Protein AF-A0A9D6KY86-F1 (afdb_monomer)

Sequence (228 aa):
MKKFVALAALTALCACGQQGAKPADSTTTATSSATTAATPAAFELSCAAFANATGASLEQRYGPANVAQQNIPGAEGEESLGTVLFPNDPARRVEIFWNDTPGRTSPSSITISGTQGQRSQWTGPHNLTLGESMADVEHANGGAFTLYGFEWDYGGTVTDWRGGALAPDDNCHVHVGFQPGGDSGRAAGDSAFRSDSPEMRAAHPYVAVIGVSFVGTPSGQSQETDGK

Nearest PDB structures (foldseek):
  8wg2-assembly1_A  TM=1.660E-01  e=7.523E+00  Flavobacterium johnsoniae UW101

Secondary structure (DSSP, 8-state):
------------------PPPP---------------PPPPTTB-SHHHHTT--HHHHHHHH-GGGEEEEEEE-GGG-EEEEEEESTT-TTT-EEEEETTTTS-SSEEEEEEE--TT---S-B-GGG--TT-BHHHHHHHHTS--EEE-BSSTTTTBEEE-TTSTTS-BTTBEEEEEEE-SS--GGGBSS-EEETTSHHHHHT--EEEEEEEE-PPP-----------

Foldseek 3Di:
DDDDDDDDDDDDDDDDDDDDDDDDDDDDPPPPPPPPLPQDPLQEFECSNPQFDFLVVCCVSQNVVQKDWDFDAAFPRDTDTWIWGNPPDLQATKTWDAPDPPRRGGTFKIKRFADAPHWHPHQYPLRDTWFAFLVVVCVSQVHKFKAFFDDHRRHQKTDGSPPTPQCDDPFKHKIWGKDFPADLVVSHDGDMDISPDPSNVVSRIITRMIMMGGDDDPPDPPPPPPDD

Mean predicted aligned error: 12.15 Å

Radius of gyration: 28.28 Å; Cα contacts (8 Å, |Δi|>4): 418; chains: 1; bounding box: 77×95×56 Å

pLDDT: mean 83.54, std 21.29, range [34.53, 98.69]

Solvent-accessible surface area (backbone atoms only — not comparable to full-atom values): 13568 Å² total; per-residue (Å²): 139,89,85,87,86,83,89,84,88,90,83,82,92,80,90,84,87,82,87,83,80,87,77,90,76,90,78,90,78,77,81,78,81,74,79,75,76,72,81,65,62,99,46,51,46,44,60,86,64,42,73,79,37,26,57,66,56,47,25,71,72,65,36,58,93,33,49,42,80,42,75,42,82,54,60,96,79,40,69,44,76,28,40,27,34,31,81,90,36,77,41,60,33,34,44,34,37,42,75,46,68,90,69,35,62,40,51,30,36,39,39,36,69,53,59,92,86,43,56,50,68,43,35,33,67,87,71,41,48,50,52,39,43,62,67,56,51,23,61,60,20,72,40,65,32,33,22,31,16,29,95,55,85,66,28,24,28,58,74,40,41,76,85,24,74,53,40,72,50,101,60,38,32,63,43,48,26,33,42,63,66,51,70,37,72,86,28,44,43,85,53,78,40,50,61,79,34,73,46,45,56,63,7,51,36,25,29,27,29,43,33,38,34,33,70,74,76,77,74,79,74,75,76,76,81,81,84,127

Structure (mmCIF, N/CA/C/O backbone):
data_AF-A0A9D6KY86-F1
#
_entry.id   AF-A0A9D6KY86-F1
#
loop_
_atom_site.group_PDB
_atom_site.id
_atom_site.type_symbol
_atom_site.label_atom_id
_atom_site.label_alt_id
_atom_site.label_comp_id
_atom_site.label_asym_id
_atom_site.label_entity_id
_atom_site.label_seq_id
_atom_site.pdbx_PDB_ins_code
_atom_site.Cartn_x
_atom_site.Cartn_y
_atom_site.Cartn_z
_atom_site.occupancy
_atom_site.B_iso_or_equiv
_atom_site.auth_seq_id
_atom_site.auth_comp_id
_atom_site.auth_asym_id
_atom_site.auth_atom_id
_atom_site.pdbx_PDB_model_num
ATOM 1 N N . MET A 1 1 ? -36.435 -63.471 36.879 1.00 38.22 1 MET A N 1
ATOM 2 C CA . MET A 1 1 ? -36.472 -64.463 35.774 1.00 38.22 1 MET A CA 1
ATOM 3 C C . MET A 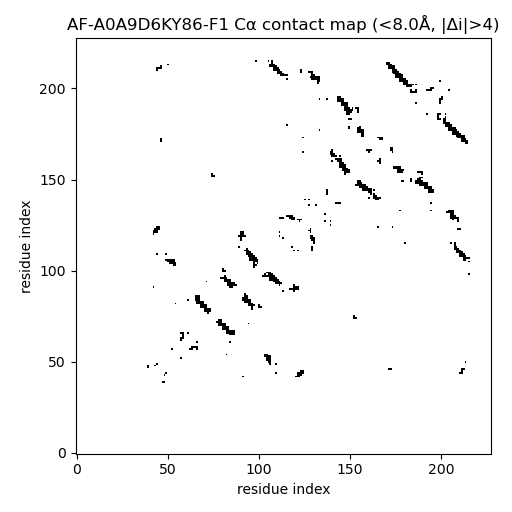1 1 ? -37.903 -64.550 35.242 1.00 38.22 1 MET A C 1
ATOM 5 O O . MET A 1 1 ? -38.795 -64.544 36.078 1.00 38.22 1 MET A O 1
ATOM 9 N N . LYS A 1 2 ? -38.074 -64.672 33.906 1.00 37.41 2 LYS A N 1
ATOM 10 C CA . LYS A 1 2 ? -39.316 -64.640 33.068 1.00 37.41 2 LYS A CA 1
ATOM 11 C C . LYS A 1 2 ? -39.738 -63.210 32.664 1.00 37.41 2 LYS A C 1
ATOM 13 O O . LYS A 1 2 ? -40.419 -62.552 33.430 1.00 37.41 2 LYS A O 1
ATOM 18 N N . LYS A 1 3 ? -39.095 -62.564 31.678 1.00 43.91 3 LYS A N 1
ATOM 19 C CA . LYS A 1 3 ? -39.008 -62.716 30.194 1.00 43.91 3 LYS A CA 1
ATOM 20 C C . LYS A 1 3 ? -40.129 -61.973 29.427 1.00 43.91 3 LYS A C 1
ATOM 22 O O . LYS A 1 3 ? -41.285 -62.372 29.469 1.00 43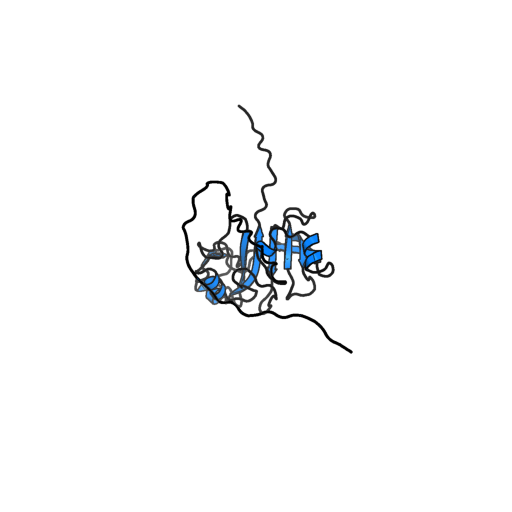.91 3 LYS A O 1
ATOM 27 N N . PHE A 1 4 ? -39.676 -60.912 28.747 1.00 44.03 4 PHE A N 1
ATOM 28 C CA . PHE A 1 4 ? -40.294 -59.988 27.778 1.00 44.03 4 PHE A CA 1
ATOM 29 C C . PHE A 1 4 ? -40.769 -60.717 26.495 1.00 44.03 4 PHE A C 1
ATOM 31 O O . PHE A 1 4 ? -40.133 -61.694 26.111 1.00 44.03 4 PHE A O 1
ATOM 38 N N . VAL A 1 5 ? -41.980 -60.476 25.964 1.00 44.19 5 VAL A N 1
ATOM 39 C CA . VAL A 1 5 ? -42.491 -59.406 25.054 1.00 44.19 5 VAL A CA 1
ATOM 40 C C . VAL A 1 5 ? -42.145 -59.576 23.552 1.00 44.19 5 VAL A C 1
ATOM 42 O O . VAL A 1 5 ? -40.985 -59.551 23.166 1.00 44.19 5 VAL A O 1
ATOM 45 N N . ALA A 1 6 ? -43.240 -59.671 22.774 1.00 45.44 6 ALA A N 1
ATOM 46 C CA . ALA A 1 6 ? -43.550 -59.214 21.400 1.00 45.44 6 ALA A CA 1
ATOM 47 C C . ALA A 1 6 ? -42.857 -59.786 20.139 1.00 45.44 6 ALA A C 1
ATOM 49 O O . ALA A 1 6 ? -41.806 -59.345 19.696 1.00 45.44 6 ALA A O 1
ATOM 50 N N . LEU A 1 7 ? -43.576 -60.742 19.540 1.00 44.25 7 LEU A N 1
ATOM 51 C CA . LEU A 1 7 ? -44.199 -60.794 18.199 1.00 44.25 7 LEU A CA 1
ATOM 52 C C . LEU A 1 7 ? -44.020 -59.645 17.164 1.00 44.25 7 LEU A C 1
ATOM 54 O O . LEU A 1 7 ? -44.121 -58.473 17.509 1.00 44.25 7 LEU A O 1
ATOM 58 N N . ALA A 1 8 ? -44.029 -60.086 15.888 1.00 45.12 8 ALA A N 1
ATOM 59 C CA . ALA A 1 8 ? -44.538 -59.471 14.635 1.00 45.12 8 ALA A CA 1
ATOM 60 C C . ALA A 1 8 ? -43.441 -59.103 13.608 1.00 45.12 8 ALA A C 1
ATOM 62 O O . ALA A 1 8 ? -42.658 -58.191 13.830 1.00 45.12 8 ALA A O 1
ATOM 63 N N . ALA A 1 9 ? -43.184 -59.904 12.566 1.00 48.19 9 ALA A N 1
ATOM 64 C CA . ALA A 1 9 ? -43.990 -60.282 11.386 1.00 48.19 9 ALA A CA 1
ATOM 65 C C . ALA A 1 9 ? -43.867 -59.275 10.222 1.00 48.19 9 ALA A C 1
ATOM 67 O O . ALA A 1 9 ? -44.310 -58.135 10.289 1.00 48.19 9 ALA A O 1
ATOM 68 N N . LEU A 1 10 ? -43.223 -59.776 9.165 1.00 50.78 10 LEU A N 1
ATOM 69 C CA . LEU A 1 10 ? -42.886 -59.168 7.883 1.00 50.78 10 LEU A CA 1
ATOM 70 C C . LEU A 1 10 ? -44.123 -59.139 6.968 1.00 50.78 10 LEU A C 1
ATOM 72 O O . LEU A 1 10 ? -44.734 -60.185 6.757 1.00 50.78 10 LEU A O 1
ATOM 76 N N . THR A 1 11 ? -44.450 -57.993 6.365 1.00 49.97 11 THR A N 1
ATOM 77 C CA . THR A 1 11 ? -45.438 -57.919 5.272 1.00 49.97 11 THR A CA 1
ATOM 78 C C . THR A 1 11 ? -44.988 -56.977 4.163 1.00 49.97 11 THR A C 1
ATOM 80 O O . THR A 1 11 ? -44.445 -55.904 4.409 1.00 49.97 11 THR A O 1
ATOM 83 N N . ALA A 1 12 ? -45.190 -57.470 2.944 1.00 50.88 12 ALA A N 1
ATOM 84 C CA . ALA A 1 12 ? -44.598 -57.059 1.685 1.00 50.88 12 ALA A CA 1
ATOM 85 C C . ALA A 1 12 ? -45.315 -55.890 0.988 1.00 50.88 12 ALA A C 1
ATOM 87 O O . ALA A 1 12 ? -46.490 -55.616 1.230 1.00 50.88 12 ALA A O 1
ATOM 88 N N . LEU A 1 13 ? -44.574 -55.255 0.073 1.00 51.56 13 LEU A N 1
ATOM 89 C CA . LEU A 1 13 ? -45.023 -54.220 -0.854 1.00 51.56 13 LEU A CA 1
ATOM 90 C C . LEU A 1 13 ? -46.108 -54.739 -1.811 1.00 51.56 13 LEU A C 1
ATOM 92 O O . LEU A 1 13 ? -45.938 -55.774 -2.454 1.00 51.56 13 LEU A O 1
ATOM 96 N N . CYS A 1 14 ? -47.159 -53.938 -1.993 1.00 50.81 14 CYS A N 1
ATOM 97 C CA . CYS A 1 14 ? -48.063 -54.019 -3.134 1.00 50.81 14 CYS A CA 1
ATOM 98 C C . CYS A 1 14 ? -48.322 -52.602 -3.662 1.00 50.81 14 CYS A C 1
ATOM 100 O O . CYS A 1 14 ? -48.613 -51.683 -2.897 1.00 50.81 14 CYS A O 1
ATOM 102 N N . ALA A 1 15 ? -48.148 -52.437 -4.969 1.00 49.59 15 ALA A N 1
ATOM 103 C CA . ALA A 1 15 ? -48.358 -51.210 -5.720 1.00 49.59 15 ALA A CA 1
ATOM 104 C C . ALA A 1 15 ? -49.794 -51.128 -6.252 1.00 49.59 15 ALA A C 1
ATOM 106 O O . ALA A 1 15 ? -50.356 -52.144 -6.644 1.00 49.59 15 ALA A O 1
ATOM 107 N N . CYS A 1 16 ? -50.341 -49.915 -6.330 1.00 49.28 16 CYS A N 1
ATOM 108 C CA . CYS A 1 16 ? -50.993 -49.325 -7.508 1.00 49.28 16 CYS A CA 1
ATOM 109 C C . CYS A 1 16 ? -51.502 -47.924 -7.134 1.00 49.28 16 CYS A C 1
ATOM 111 O O . CYS A 1 16 ? -51.816 -47.650 -5.979 1.00 49.28 16 CYS A O 1
ATOM 113 N N . GLY A 1 17 ? -51.488 -47.019 -8.112 1.00 42.59 17 GLY A N 1
ATOM 114 C CA . GLY A 1 17 ? -51.656 -45.583 -7.905 1.00 42.59 17 GLY A CA 1
ATOM 115 C C . GLY A 1 17 ? -53.096 -45.087 -7.984 1.00 42.59 17 GLY A C 1
ATOM 116 O O . GLY A 1 17 ? -54.011 -45.868 -8.207 1.00 42.59 17 GLY A O 1
ATOM 117 N N . GLN A 1 18 ? -53.259 -43.766 -7.874 1.00 43.22 18 GLN A N 1
ATOM 118 C CA . GLN A 1 18 ? -54.256 -42.984 -8.610 1.00 43.22 18 GLN A CA 1
ATOM 119 C C . GLN A 1 18 ? -54.024 -41.478 -8.428 1.00 43.22 18 GLN A C 1
ATOM 121 O O . GLN A 1 18 ? -53.495 -41.015 -7.420 1.00 43.22 18 GLN A O 1
ATOM 126 N N . GLN A 1 19 ? -54.370 -40.752 -9.488 1.00 42.66 19 GLN A N 1
ATOM 127 C CA . GLN A 1 19 ? -54.087 -39.349 -9.771 1.00 42.66 19 GLN A CA 1
ATOM 128 C C . GLN A 1 19 ? -54.728 -38.384 -8.764 1.00 42.66 19 GLN A C 1
ATOM 130 O O . GLN A 1 19 ? -55.917 -38.470 -8.466 1.00 42.66 19 GLN A O 1
ATOM 135 N N . GLY A 1 20 ? -53.924 -37.430 -8.291 1.00 38.19 20 GLY A N 1
ATOM 136 C CA . GLY A 1 20 ? -54.349 -36.331 -7.433 1.00 38.19 20 GLY A CA 1
ATOM 137 C C . GLY A 1 20 ? -55.091 -35.240 -8.205 1.00 38.19 20 GLY A C 1
ATOM 138 O O . GLY A 1 20 ? -54.632 -34.755 -9.240 1.00 38.19 20 GLY A O 1
ATOM 139 N N . ALA A 1 21 ? -56.237 -34.852 -7.654 1.00 42.75 21 ALA A N 1
ATOM 140 C CA . ALA A 1 21 ? -56.967 -33.641 -7.980 1.00 42.75 21 ALA A CA 1
ATOM 141 C C . ALA A 1 21 ? -56.161 -32.380 -7.609 1.00 42.75 21 ALA A C 1
ATOM 143 O O . ALA A 1 21 ? -55.422 -32.359 -6.626 1.00 42.75 21 ALA A O 1
ATOM 144 N N . LYS A 1 22 ? -56.354 -31.310 -8.386 1.00 41.72 22 LYS A N 1
ATOM 145 C CA . LYS A 1 22 ? -55.878 -29.950 -8.096 1.00 41.72 22 LYS A CA 1
ATOM 146 C C . LYS A 1 22 ? -56.635 -29.359 -6.898 1.00 41.72 22 LYS A C 1
ATOM 148 O O . LYS A 1 22 ? -57.865 -29.415 -6.883 1.00 41.72 22 LYS A O 1
ATOM 153 N N . PRO A 1 23 ? -55.924 -28.676 -5.991 1.00 44.59 23 PRO A N 1
ATOM 154 C CA . PRO A 1 23 ? -56.351 -27.336 -5.595 1.00 44.59 23 PRO A CA 1
ATOM 155 C C . PRO A 1 23 ? -55.202 -26.320 -5.658 1.00 44.59 23 PRO A C 1
ATOM 157 O O . PRO A 1 23 ? -54.033 -26.635 -5.455 1.00 44.59 23 PRO A O 1
ATOM 160 N N . ALA A 1 24 ? -55.576 -25.083 -5.975 1.00 49.03 24 ALA A N 1
ATOM 161 C CA . ALA A 1 24 ? -54.766 -23.897 -5.751 1.00 49.03 24 ALA A CA 1
ATOM 162 C C . ALA A 1 24 ? -54.620 -23.659 -4.240 1.00 49.03 24 ALA A C 1
ATOM 164 O O . ALA A 1 24 ? -55.595 -23.848 -3.521 1.00 49.03 24 ALA A O 1
ATOM 165 N N . ASP A 1 25 ? -53.443 -23.267 -3.759 1.00 40.28 25 ASP A N 1
ATOM 166 C CA . ASP A 1 25 ? -53.170 -21.877 -3.382 1.00 40.28 25 ASP A CA 1
ATOM 167 C C . ASP A 1 25 ? -51.737 -21.715 -2.850 1.00 40.28 25 ASP A C 1
ATOM 169 O O . ASP A 1 25 ? -51.197 -22.618 -2.222 1.00 40.28 25 ASP A O 1
ATOM 173 N N . SER A 1 26 ? -51.175 -20.533 -3.113 1.00 47.59 26 SER A N 1
ATOM 174 C CA . SER A 1 26 ? -50.161 -19.822 -2.325 1.00 47.59 26 SER A CA 1
ATOM 175 C C . SER A 1 26 ? -48.927 -20.585 -1.813 1.00 47.59 26 SER A C 1
ATOM 177 O O . SER A 1 26 ? -49.013 -21.373 -0.882 1.00 47.59 26 SER A O 1
ATOM 179 N N . THR A 1 27 ? -47.738 -20.217 -2.309 1.00 42.31 27 THR A N 1
ATOM 180 C CA . THR A 1 27 ? -46.610 -19.735 -1.475 1.00 42.31 27 THR A CA 1
ATOM 181 C C . THR A 1 27 ? -45.461 -19.284 -2.379 1.00 42.31 27 THR A C 1
ATOM 183 O O . THR A 1 27 ? -44.777 -20.081 -3.018 1.00 42.31 27 THR A O 1
ATOM 186 N N . THR A 1 28 ? -45.240 -17.971 -2.399 1.00 49.47 28 THR A N 1
ATOM 187 C CA . THR A 1 28 ? -43.993 -17.324 -2.809 1.00 49.47 28 THR A CA 1
ATOM 188 C C . THR A 1 28 ? -42.821 -17.989 -2.095 1.00 49.47 28 THR A C 1
ATOM 190 O O . THR A 1 28 ? -42.653 -17.815 -0.891 1.00 49.47 28 THR A O 1
ATOM 193 N N . THR A 1 29 ? -41.994 -18.738 -2.821 1.00 36.72 29 THR A N 1
ATOM 194 C CA . THR A 1 29 ? -40.678 -19.143 -2.313 1.00 36.72 29 THR A CA 1
ATOM 195 C C . THR A 1 29 ? -39.674 -18.135 -2.848 1.00 36.72 29 THR A C 1
ATOM 197 O O . THR A 1 29 ? -39.125 -18.288 -3.936 1.00 36.72 29 THR A O 1
ATOM 200 N N . ALA A 1 30 ? -39.508 -17.039 -2.111 1.00 52.53 30 ALA A N 1
ATOM 201 C CA . ALA A 1 30 ? -38.347 -16.185 -2.273 1.00 52.53 30 ALA A CA 1
ATOM 202 C C . ALA A 1 30 ? -37.140 -16.993 -1.785 1.00 52.53 30 ALA A C 1
ATOM 204 O O . ALA A 1 30 ? -36.987 -17.241 -0.590 1.00 52.53 30 ALA A O 1
ATOM 205 N N . THR A 1 31 ? -36.310 -17.453 -2.717 1.00 38.00 31 THR A N 1
ATOM 206 C CA . THR A 1 31 ? -34.988 -17.993 -2.404 1.00 38.00 31 THR A CA 1
ATOM 207 C C . THR A 1 31 ? -34.136 -16.841 -1.882 1.00 38.00 31 THR A C 1
ATOM 209 O O . THR A 1 31 ? -33.503 -16.121 -2.650 1.00 38.00 31 THR A O 1
ATOM 212 N N . SER A 1 32 ? -34.143 -16.629 -0.565 1.00 50.94 32 SER A N 1
ATOM 213 C CA . SER A 1 32 ? -33.106 -15.848 0.102 1.00 50.94 32 SER A CA 1
ATOM 214 C C . SER A 1 32 ? -31.810 -16.647 0.047 1.00 50.94 32 SER A C 1
ATOM 216 O O . SER A 1 32 ? -31.543 -17.488 0.904 1.00 50.94 32 SER A O 1
ATOM 218 N N . SER A 1 33 ? -30.989 -16.363 -0.961 1.00 48.44 33 SER A N 1
ATOM 219 C CA . SER A 1 33 ? -29.554 -16.616 -0.886 1.00 48.44 33 SER A CA 1
ATOM 220 C C . SER A 1 33 ? -28.978 -15.682 0.175 1.00 48.44 33 SER A C 1
ATOM 222 O O . SER A 1 33 ? -28.566 -14.562 -0.113 1.00 48.44 33 SER A O 1
ATOM 224 N N . ALA A 1 34 ? -29.014 -16.115 1.432 1.00 53.03 34 ALA A N 1
ATOM 225 C CA . ALA A 1 34 ? -28.204 -15.507 2.468 1.00 53.03 34 ALA A CA 1
ATOM 226 C C . ALA A 1 34 ? -26.749 -15.903 2.191 1.00 53.03 34 ALA A C 1
ATOM 228 O O . ALA A 1 34 ? -26.329 -17.019 2.493 1.00 53.03 34 ALA A O 1
ATOM 229 N N . THR A 1 35 ? -25.987 -14.997 1.582 1.00 42.12 35 THR A N 1
ATOM 230 C CA . THR A 1 35 ? -24.527 -15.084 1.557 1.00 42.12 35 THR A CA 1
ATOM 231 C C . THR A 1 35 ? -24.050 -15.014 3.003 1.00 42.12 35 THR A C 1
ATOM 233 O O . THR A 1 35 ? -24.020 -13.944 3.607 1.00 42.12 35 THR A O 1
ATOM 236 N N . THR A 1 36 ? -23.713 -16.158 3.599 1.00 44.59 36 THR A N 1
ATOM 237 C CA . THR A 1 36 ? -22.920 -16.175 4.828 1.00 44.59 36 THR A CA 1
ATOM 238 C C . THR A 1 36 ? -21.566 -15.577 4.473 1.00 44.59 36 THR A C 1
ATOM 240 O O . THR A 1 36 ? -20.758 -16.230 3.817 1.00 44.59 36 THR A O 1
ATOM 243 N N . ALA A 1 37 ? -21.338 -14.316 4.848 1.00 54.50 37 ALA A N 1
ATOM 244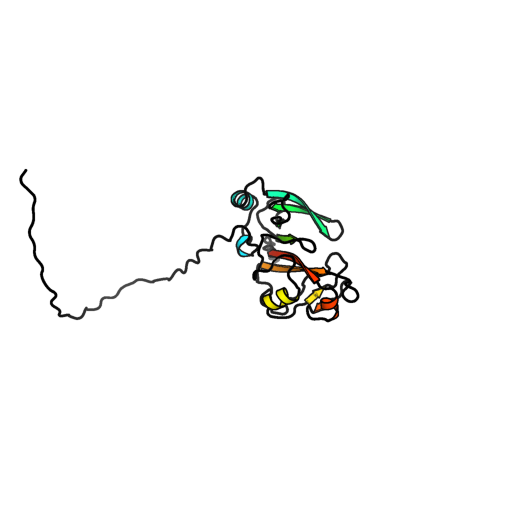 C CA . ALA A 1 37 ? -20.015 -13.716 4.784 1.00 54.50 37 ALA A CA 1
ATOM 245 C C . ALA A 1 37 ? -19.073 -14.607 5.606 1.00 54.50 37 ALA A C 1
ATOM 247 O O . ALA A 1 37 ? -19.233 -14.735 6.823 1.00 54.50 37 ALA A O 1
ATOM 248 N N . ALA A 1 38 ? -18.162 -15.303 4.925 1.00 53.81 38 ALA A N 1
ATOM 249 C CA . ALA A 1 38 ? -17.165 -16.130 5.580 1.00 53.81 38 ALA A CA 1
ATOM 250 C C . ALA A 1 38 ? -16.363 -15.251 6.546 1.00 53.81 38 ALA A C 1
ATOM 252 O O . ALA A 1 38 ? -16.010 -14.121 6.211 1.00 53.81 38 ALA A O 1
ATOM 253 N N . THR A 1 39 ? -16.090 -15.748 7.755 1.00 57.41 39 THR A N 1
ATOM 254 C CA . THR A 1 39 ? -15.151 -15.072 8.653 1.00 57.41 39 THR A CA 1
ATOM 255 C C . THR A 1 39 ? -13.788 -15.037 7.954 1.00 57.41 39 THR A C 1
ATOM 257 O O . THR A 1 39 ? -13.269 -16.113 7.652 1.00 57.41 39 THR A O 1
ATOM 260 N N . PRO A 1 40 ? -13.211 -13.850 7.684 1.00 62.41 40 PRO A N 1
ATOM 261 C CA . PRO A 1 40 ? -11.924 -13.750 7.003 1.00 62.41 40 PRO A CA 1
ATOM 262 C C . PRO A 1 40 ? -10.851 -14.492 7.793 1.00 62.41 40 PRO A C 1
ATOM 264 O O . PRO A 1 40 ? -10.913 -14.509 9.031 1.00 62.41 40 PRO A O 1
ATOM 267 N N . ALA A 1 41 ? -9.851 -15.053 7.117 1.00 76.06 41 ALA A N 1
ATOM 268 C CA . ALA A 1 41 ? -8.737 -15.703 7.804 1.00 76.06 41 ALA A CA 1
ATOM 269 C C . ALA A 1 41 ? -8.009 -14.714 8.740 1.00 76.06 41 ALA A C 1
ATOM 271 O O . ALA A 1 41 ? -8.079 -13.495 8.574 1.00 76.06 41 ALA A O 1
ATOM 272 N N . ALA A 1 42 ? -7.319 -15.226 9.766 1.00 78.44 42 ALA A N 1
ATOM 273 C CA . ALA A 1 42 ? -6.699 -14.387 10.799 1.00 78.44 42 ALA A CA 1
ATOM 274 C C . ALA A 1 42 ? -5.703 -13.350 10.239 1.00 78.44 42 ALA A C 1
ATOM 276 O O . ALA A 1 42 ? -5.548 -12.298 10.843 1.00 78.44 42 ALA A O 1
ATOM 277 N N . PHE A 1 43 ? -5.087 -13.622 9.085 1.00 93.06 43 PHE A N 1
ATOM 278 C CA . PHE A 1 43 ? -4.117 -12.745 8.424 1.00 93.06 43 PHE A CA 1
ATOM 279 C C . PHE A 1 43 ? -4.491 -12.493 6.956 1.00 93.06 43 PHE A C 1
ATOM 281 O O . PHE A 1 43 ? -3.685 -12.645 6.042 1.00 93.06 43 PHE A O 1
ATOM 288 N N . GLU A 1 44 ? -5.750 -12.142 6.719 1.00 94.56 44 GLU A N 1
ATOM 289 C CA . GLU A 1 44 ? -6.241 -11.734 5.403 1.00 94.56 44 GLU A CA 1
ATOM 290 C C . GLU A 1 44 ? -6.367 -10.208 5.330 1.00 94.56 44 GLU A C 1
ATOM 292 O O . GLU A 1 44 ? -7.046 -9.596 6.158 1.00 94.56 44 GLU A O 1
ATOM 297 N N . LEU A 1 45 ? -5.726 -9.597 4.334 1.00 95.12 45 LEU A N 1
ATOM 298 C CA . LEU A 1 45 ? -5.864 -8.187 3.988 1.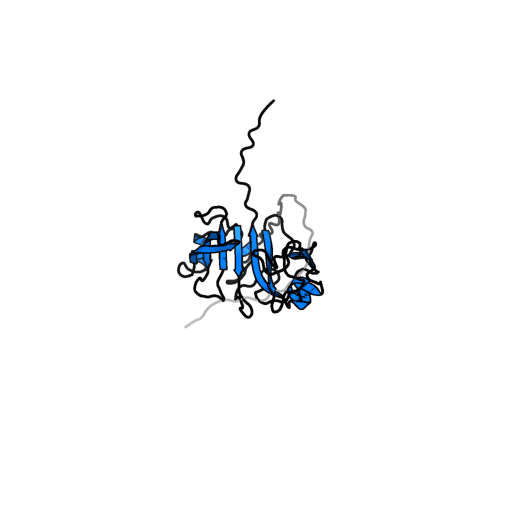00 95.12 45 LEU A CA 1
ATOM 299 C C . LEU A 1 45 ? -6.801 -8.076 2.780 1.00 95.12 45 LEU A C 1
ATOM 301 O O . LEU A 1 45 ? -6.391 -8.259 1.638 1.00 95.12 45 LEU A O 1
ATOM 305 N N . SER A 1 46 ? -8.076 -7.792 3.033 1.00 93.06 46 SER A N 1
ATOM 306 C CA . SER A 1 46 ? -9.085 -7.651 1.982 1.00 93.06 46 SER A CA 1
ATOM 307 C C . SER A 1 46 ? -10.115 -6.581 2.327 1.00 93.06 46 SER A C 1
ATOM 309 O O . SER A 1 46 ? -10.317 -6.234 3.494 1.00 93.06 46 SER A O 1
ATOM 311 N N . CYS A 1 47 ? -10.813 -6.084 1.304 1.00 92.19 47 CYS A N 1
ATOM 312 C CA . CYS A 1 47 ? -11.924 -5.152 1.475 1.00 92.19 47 CYS A CA 1
ATOM 313 C C . CYS A 1 47 ? -12.972 -5.710 2.447 1.00 92.19 47 CYS A C 1
ATOM 315 O O . CYS A 1 47 ? -13.378 -5.032 3.385 1.00 92.19 47 CYS A O 1
ATOM 317 N N . ALA A 1 48 ? -13.361 -6.978 2.283 1.00 91.44 48 ALA A N 1
ATOM 318 C CA . ALA A 1 48 ? -14.351 -7.623 3.143 1.00 91.44 48 ALA A CA 1
ATOM 319 C C . ALA A 1 48 ? -13.888 -7.726 4.605 1.00 91.44 48 ALA A C 1
ATOM 321 O O . ALA A 1 48 ? -14.696 -7.556 5.518 1.00 91.44 48 ALA A O 1
ATOM 322 N N . ALA A 1 49 ? -12.594 -7.972 4.834 1.00 92.56 49 ALA A N 1
ATOM 323 C CA . ALA A 1 49 ? -12.048 -8.089 6.180 1.00 92.56 49 ALA A CA 1
ATOM 324 C C . ALA A 1 49 ? -12.062 -6.766 6.959 1.00 92.56 49 ALA A C 1
ATOM 326 O O . ALA A 1 49 ? -12.188 -6.795 8.186 1.00 92.56 49 ALA A O 1
ATOM 327 N N . PHE A 1 50 ? -11.961 -5.628 6.263 1.00 94.31 50 PHE A N 1
ATOM 328 C CA . PHE A 1 50 ? -11.779 -4.322 6.896 1.00 94.31 50 PHE A CA 1
ATOM 329 C C . PHE A 1 50 ? -12.892 -3.299 6.644 1.00 94.31 50 PHE A C 1
ATOM 331 O O . PHE A 1 50 ? -12.932 -2.320 7.377 1.00 94.31 50 PHE A O 1
ATOM 338 N N . ALA A 1 51 ? -13.835 -3.519 5.722 1.00 92.50 51 ALA A N 1
ATOM 339 C CA . ALA A 1 51 ? -14.858 -2.523 5.352 1.00 92.50 51 ALA A CA 1
ATOM 340 C C . ALA A 1 51 ? -15.666 -1.965 6.534 1.00 92.50 51 ALA A C 1
ATOM 342 O O . ALA A 1 51 ? -16.042 -0.800 6.531 1.00 92.50 51 ALA A O 1
ATOM 343 N N . ASN A 1 52 ? -15.918 -2.792 7.552 1.00 92.88 52 ASN A N 1
ATOM 344 C CA . ASN A 1 52 ? -16.654 -2.408 8.761 1.00 92.88 52 ASN A CA 1
ATOM 345 C C . ASN A 1 52 ? -15.801 -2.563 10.028 1.00 92.88 52 ASN A C 1
ATOM 347 O O . ASN A 1 52 ? -16.337 -2.746 11.124 1.00 92.88 52 ASN A O 1
ATOM 351 N N . ALA A 1 53 ? -14.472 -2.587 9.888 1.00 95.50 53 ALA A N 1
ATOM 352 C CA . ALA A 1 53 ? -13.597 -2.665 11.045 1.00 95.50 53 ALA A CA 1
ATOM 353 C C . ALA A 1 53 ? -13.757 -1.400 11.892 1.00 95.50 53 ALA A C 1
ATOM 355 O O . ALA A 1 53 ? -13.830 -0.293 11.376 1.00 95.50 53 ALA A O 1
ATOM 356 N N . THR A 1 54 ? -13.775 -1.576 13.205 1.00 97.88 54 THR A N 1
ATOM 357 C CA . THR A 1 54 ? -13.701 -0.502 14.193 1.00 97.88 54 THR A CA 1
ATOM 358 C C . THR A 1 54 ? -12.538 -0.774 15.128 1.00 97.88 54 THR A C 1
ATOM 360 O O . THR A 1 54 ? -12.070 -1.911 15.239 1.00 97.88 54 THR A O 1
ATOM 363 N N . GLY A 1 55 ? -12.094 0.240 15.863 1.00 97.75 55 GLY A N 1
ATOM 364 C CA . GLY A 1 55 ? -11.086 0.051 16.901 1.00 97.75 55 GLY A CA 1
ATOM 365 C C . GLY A 1 55 ? -11.428 -1.096 17.862 1.00 97.75 55 GLY A C 1
ATOM 366 O O . GLY A 1 55 ? -10.606 -1.983 18.085 1.00 97.75 55 GLY A O 1
ATOM 367 N N . ALA A 1 56 ? -12.677 -1.134 18.331 1.00 98.06 56 ALA A N 1
ATOM 368 C CA . ALA A 1 56 ? -13.171 -2.168 19.236 1.00 98.06 56 ALA A CA 1
ATOM 369 C C . ALA A 1 56 ? -13.212 -3.563 18.589 1.00 98.06 56 ALA A C 1
ATOM 371 O O . ALA A 1 56 ? -12.808 -4.544 19.213 1.00 98.06 56 ALA A O 1
ATOM 372 N N . SER A 1 57 ? -13.659 -3.682 17.332 1.00 97.81 57 SER A N 1
ATOM 373 C CA . SER A 1 57 ? -13.693 -4.988 16.658 1.00 97.81 57 SER A CA 1
ATOM 374 C C . SER A 1 57 ? -12.288 -5.522 16.371 1.00 97.81 57 SER A C 1
ATOM 376 O O . SER A 1 57 ? -12.074 -6.733 16.407 1.00 97.81 57 SER A O 1
ATOM 378 N N . LEU A 1 58 ? -11.320 -4.639 16.102 1.00 97.81 58 LEU A N 1
ATOM 379 C CA . LEU A 1 58 ? -9.915 -5.015 15.940 1.00 97.81 58 LEU A CA 1
ATOM 380 C C . LEU A 1 58 ? -9.329 -5.531 17.259 1.00 97.81 58 LEU A C 1
ATOM 382 O O . LEU A 1 58 ? -8.686 -6.577 17.268 1.00 97.81 58 LEU A O 1
ATOM 386 N N . GLU A 1 59 ? -9.597 -4.853 18.377 1.00 98.00 59 GLU A N 1
ATOM 387 C CA . GLU A 1 59 ? -9.176 -5.292 19.716 1.00 98.00 59 GLU A CA 1
ATOM 388 C C . GLU A 1 59 ? -9.818 -6.628 20.106 1.00 98.00 59 GLU A C 1
ATOM 390 O O . GLU A 1 59 ? -9.144 -7.504 20.647 1.00 98.00 59 GLU A O 1
ATOM 395 N N . GLN A 1 60 ? -11.095 -6.832 19.775 1.00 97.06 60 GLN A N 1
ATOM 396 C CA . GLN A 1 60 ? -11.781 -8.106 19.983 1.00 97.06 60 GLN A CA 1
ATOM 397 C C . GLN A 1 60 ? -11.164 -9.237 19.148 1.00 97.06 60 GLN A C 1
ATOM 399 O O . GLN A 1 60 ? -11.019 -10.356 19.637 1.00 97.06 60 GLN A O 1
ATOM 404 N N . ARG A 1 61 ? -10.817 -8.959 17.886 1.00 95.44 61 ARG A N 1
ATOM 405 C CA . ARG A 1 61 ? -10.314 -9.962 16.937 1.00 95.44 61 ARG A CA 1
ATOM 406 C C . ARG A 1 61 ? -8.856 -10.337 17.184 1.00 95.44 61 ARG A C 1
ATOM 408 O O . ARG A 1 61 ? -8.517 -11.515 17.131 1.00 95.44 61 ARG A O 1
ATOM 415 N N . TYR A 1 62 ? -8.000 -9.350 17.431 1.00 96.19 62 TYR A N 1
ATOM 416 C CA . TYR A 1 62 ? -6.548 -9.533 17.525 1.00 96.19 62 TYR A CA 1
ATOM 417 C C . TYR A 1 62 ? -6.024 -9.489 18.963 1.00 96.19 62 TYR A C 1
ATOM 419 O O . TYR A 1 62 ? -4.865 -9.825 19.207 1.00 96.19 62 TYR A O 1
ATOM 427 N N . GLY A 1 63 ? -6.877 -9.135 19.923 1.00 97.06 63 GLY A N 1
ATOM 428 C CA . GLY A 1 63 ? -6.522 -8.927 21.319 1.00 97.06 63 GLY A CA 1
ATOM 429 C C . GLY A 1 63 ? -6.012 -7.501 21.558 1.00 97.06 63 GLY A C 1
ATOM 430 O O . GLY A 1 63 ? -5.195 -7.005 20.781 1.00 97.06 63 GLY A O 1
ATOM 431 N N . PRO A 1 64 ? -6.417 -6.841 22.657 1.00 97.44 64 PRO A N 1
ATOM 432 C CA . PRO A 1 64 ? -6.084 -5.436 22.906 1.00 97.44 64 PRO A CA 1
ATOM 433 C C . PRO A 1 64 ? -4.574 -5.182 23.032 1.00 97.44 64 PRO A C 1
ATOM 435 O O . PRO A 1 64 ? -4.098 -4.118 22.663 1.00 97.44 64 PRO A O 1
ATOM 438 N N . ALA A 1 65 ? -3.790 -6.170 23.475 1.00 97.31 65 ALA A N 1
ATOM 439 C CA . ALA A 1 65 ? -2.329 -6.057 23.543 1.00 97.31 65 ALA A CA 1
ATOM 440 C C . ALA A 1 65 ? -1.645 -5.975 22.162 1.00 97.31 65 ALA A C 1
ATOM 442 O O . ALA A 1 65 ? -0.487 -5.572 22.075 1.00 97.31 65 ALA A O 1
ATOM 443 N N . ASN A 1 66 ? -2.345 -6.363 21.092 1.00 98.12 66 ASN A N 1
ATOM 444 C CA . ASN A 1 66 ? -1.842 -6.344 19.720 1.00 98.12 66 ASN A CA 1
ATOM 445 C C . ASN A 1 66 ? -2.409 -5.176 18.903 1.00 98.12 66 ASN A C 1
ATOM 447 O O . ASN A 1 66 ? -2.203 -5.147 17.694 1.00 98.12 66 ASN A O 1
ATOM 451 N N . VAL A 1 67 ? -3.125 -4.234 19.521 1.00 98.31 67 VAL A N 1
ATOM 452 C CA . VAL A 1 67 ? -3.720 -3.078 18.840 1.00 98.31 67 VAL A CA 1
ATOM 453 C C . VAL A 1 67 ? -3.289 -1.814 19.569 1.00 98.31 67 VAL A C 1
ATOM 455 O O . VAL A 1 67 ? -3.576 -1.646 20.749 1.00 98.31 67 VAL A O 1
ATOM 458 N N . ALA A 1 68 ? -2.591 -0.919 18.876 1.00 98.19 68 ALA A N 1
ATOM 459 C CA .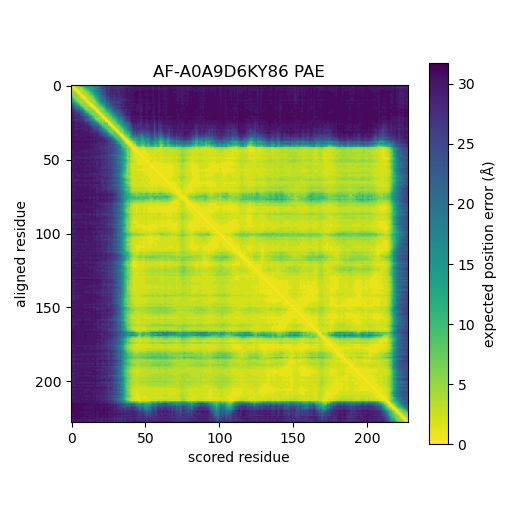 ALA A 1 68 ? -2.109 0.332 19.452 1.00 98.19 68 ALA A CA 1
ATOM 460 C C . ALA A 1 68 ? -2.492 1.519 18.573 1.00 98.19 68 ALA A C 1
ATOM 462 O O . ALA A 1 68 ? -2.521 1.397 17.353 1.00 98.19 68 ALA A O 1
ATOM 463 N N . GLN A 1 69 ? -2.737 2.681 19.177 1.00 97.81 69 GLN A N 1
ATOM 464 C CA . GLN A 1 69 ? -2.752 3.939 18.434 1.00 97.81 69 GLN A CA 1
ATOM 465 C C . GLN A 1 69 ? -1.346 4.533 18.417 1.00 97.81 69 GLN A C 1
ATOM 467 O O . GLN A 1 69 ? -0.691 4.584 19.459 1.00 97.81 69 GLN A O 1
ATOM 472 N N . GLN A 1 70 ? -0.874 4.940 17.243 1.00 96.69 70 GLN A N 1
ATOM 473 C CA . GLN A 1 70 ? 0.468 5.489 17.044 1.00 96.69 70 GLN A CA 1
ATOM 474 C C . GLN A 1 70 ? 0.421 6.598 15.998 1.00 96.69 70 GLN A C 1
ATOM 476 O O . GLN A 1 70 ? -0.412 6.552 15.091 1.00 96.69 70 GLN A O 1
ATOM 481 N N . ASN A 1 71 ? 1.330 7.563 16.112 1.00 96.12 71 ASN A N 1
ATOM 482 C CA . ASN A 1 71 ? 1.677 8.411 14.981 1.00 96.12 71 ASN A CA 1
ATOM 483 C C . ASN A 1 71 ? 2.444 7.551 13.977 1.00 96.12 71 ASN A C 1
ATOM 485 O O . ASN A 1 71 ? 3.469 6.959 14.316 1.00 96.12 71 ASN A O 1
ATOM 489 N N . ILE A 1 72 ? 1.897 7.432 12.776 1.00 94.44 72 ILE A N 1
ATOM 490 C CA . ILE A 1 72 ? 2.478 6.673 11.677 1.00 94.44 72 ILE A CA 1
ATOM 491 C C . ILE A 1 72 ? 3.128 7.684 10.723 1.00 94.44 72 ILE A C 1
ATOM 493 O O . ILE A 1 72 ? 2.442 8.633 10.325 1.00 94.44 72 ILE A O 1
ATOM 497 N N . PRO A 1 73 ? 4.413 7.508 10.365 1.00 89.31 73 PRO A N 1
ATOM 498 C CA . PRO A 1 73 ? 5.083 8.358 9.385 1.00 89.31 73 PRO A CA 1
ATOM 499 C C . PRO A 1 73 ? 4.415 8.291 8.007 1.00 89.31 73 PRO A C 1
ATOM 501 O O . PRO A 1 73 ? 4.042 7.212 7.547 1.00 89.31 73 PRO A O 1
ATOM 504 N N . GLY A 1 74 ? 4.295 9.440 7.351 1.00 83.75 74 GLY A N 1
ATOM 505 C CA . GLY A 1 74 ? 3.797 9.602 5.988 1.00 83.75 74 GLY A CA 1
ATOM 506 C C . GLY A 1 74 ? 4.823 10.258 5.060 1.00 83.75 74 GLY A C 1
ATOM 507 O O . GLY A 1 74 ? 6.016 10.325 5.366 1.00 83.75 74 GLY A O 1
ATOM 508 N N . ALA A 1 75 ? 4.344 10.730 3.908 1.00 78.00 75 ALA A N 1
ATOM 509 C CA . ALA A 1 75 ? 5.141 11.495 2.950 1.00 78.00 75 ALA A CA 1
ATOM 510 C C . ALA A 1 75 ? 5.568 12.854 3.530 1.00 78.00 75 ALA A C 1
ATOM 512 O O . ALA A 1 75 ? 4.951 13.353 4.469 1.00 78.00 75 ALA A O 1
ATOM 513 N N . GLU A 1 76 ? 6.633 13.446 2.984 1.00 81.88 76 GLU A N 1
ATOM 514 C CA . GLU A 1 76 ? 7.103 14.800 3.314 1.00 81.88 76 GLU A CA 1
ATOM 515 C C . GLU A 1 76 ? 7.393 15.049 4.813 1.00 81.88 76 GLU A C 1
ATOM 517 O O . GLU A 1 76 ? 7.453 16.188 5.278 1.00 81.88 76 GLU A O 1
ATOM 522 N N . GLY A 1 77 ? 7.616 13.982 5.588 1.00 83.50 77 GLY A N 1
ATOM 523 C CA . GLY A 1 77 ? 7.844 14.059 7.033 1.00 83.50 77 GLY A CA 1
ATOM 524 C C . GLY A 1 77 ? 6.578 14.300 7.858 1.00 83.50 77 GLY A C 1
ATOM 525 O O . GLY A 1 77 ? 6.682 14.596 9.050 1.00 83.50 77 GLY A O 1
ATOM 526 N N . GLU A 1 78 ? 5.396 14.176 7.254 1.00 88.31 78 GLU A N 1
ATOM 527 C CA . GLU A 1 78 ? 4.134 14.204 7.981 1.00 88.31 78 GLU A CA 1
ATOM 528 C C . GLU A 1 78 ? 3.986 12.975 8.887 1.00 88.31 78 GLU A C 1
ATOM 530 O O . GLU A 1 78 ? 4.530 11.899 8.635 1.00 88.31 78 GLU A O 1
ATOM 535 N N . GLU A 1 79 ? 3.198 13.124 9.948 1.00 92.50 79 GLU A N 1
ATOM 536 C CA . GLU A 1 79 ? 2.755 12.013 10.781 1.00 92.50 79 GLU A CA 1
ATOM 537 C C . GLU A 1 79 ? 1.243 12.083 10.946 1.00 92.50 79 GLU A C 1
ATOM 539 O O . GLU A 1 79 ? 0.672 13.153 11.164 1.00 92.50 79 GLU A O 1
ATOM 544 N N . SER A 1 80 ? 0.589 10.928 10.895 1.00 92.88 80 SER A N 1
ATOM 545 C CA . SER A 1 80 ? -0.851 10.822 11.111 1.00 92.88 80 SER A CA 1
ATOM 546 C C . SER A 1 80 ? -1.159 9.811 12.204 1.00 92.88 80 SER A C 1
ATOM 548 O O . SER A 1 80 ? -0.574 8.729 12.261 1.00 92.88 80 SER A O 1
ATOM 550 N N . LEU A 1 81 ? -2.101 10.147 13.086 1.00 96.38 81 LEU A N 1
ATOM 551 C CA . LEU A 1 81 ? -2.573 9.212 14.101 1.00 96.38 81 LEU A CA 1
ATOM 552 C C . LEU A 1 81 ? -3.355 8.080 13.426 1.00 96.38 81 LEU A C 1
ATOM 554 O O . LEU A 1 81 ? -4.383 8.313 12.792 1.00 96.38 81 LEU A O 1
ATOM 558 N N . GLY A 1 82 ? -2.899 6.848 13.618 1.00 97.19 82 GLY A N 1
ATOM 559 C CA . GLY A 1 82 ? -3.560 5.649 13.118 1.00 97.19 82 GLY A CA 1
ATOM 560 C C . GLY A 1 82 ? -3.640 4.548 14.165 1.00 97.19 82 GLY A C 1
ATOM 561 O O . GLY A 1 82 ? -3.274 4.718 15.329 1.00 97.19 82 GLY A O 1
ATOM 562 N N . THR A 1 83 ? -4.160 3.397 13.752 1.00 98.50 83 THR A N 1
ATOM 563 C CA . THR A 1 83 ? -4.109 2.144 14.508 1.00 98.50 83 THR A CA 1
ATOM 564 C C . THR A 1 83 ? -3.060 1.230 13.890 1.00 98.50 83 THR A C 1
ATOM 566 O O . THR A 1 83 ? -3.056 1.022 12.684 1.00 98.50 83 THR A O 1
ATOM 569 N N . VAL A 1 84 ? -2.198 0.650 14.718 1.00 98.44 84 VAL A N 1
ATOM 570 C CA . VAL A 1 84 ? -1.204 -0.344 14.318 1.00 98.44 84 VAL A CA 1
ATOM 571 C C . VAL A 1 84 ? -1.573 -1.683 14.945 1.00 98.44 84 VAL A C 1
ATOM 573 O O . VAL A 1 84 ? -1.658 -1.801 16.172 1.00 98.44 84 VAL A O 1
ATOM 576 N N . LEU A 1 85 ? -1.788 -2.694 14.104 1.00 98.44 85 LEU A N 1
ATOM 577 C CA . LEU A 1 85 ? -1.888 -4.084 14.542 1.00 98.44 85 LEU A CA 1
ATOM 578 C C . LEU A 1 85 ? -0.483 -4.663 14.688 1.00 98.44 85 LEU A C 1
ATOM 580 O O . LEU A 1 85 ? 0.370 -4.420 13.841 1.00 98.44 85 LEU A O 1
ATOM 584 N N . PHE A 1 86 ? -0.257 -5.442 15.744 1.00 98.06 86 PHE A N 1
ATOM 585 C CA . PHE A 1 86 ? 1.011 -6.105 16.061 1.00 98.06 86 PHE A CA 1
ATOM 586 C C . PHE A 1 86 ? 2.238 -5.173 15.930 1.00 98.06 86 PHE A C 1
ATOM 588 O O . PHE A 1 86 ? 3.177 -5.486 15.199 1.00 98.06 86 PHE A O 1
ATOM 595 N N . PRO A 1 87 ? 2.281 -4.034 16.650 1.00 97.00 87 PRO A N 1
ATOM 596 C CA . PRO A 1 87 ? 3.301 -2.997 16.447 1.00 97.00 87 PRO A CA 1
ATOM 597 C C . PRO A 1 87 ? 4.747 -3.467 16.667 1.00 97.00 87 PRO A C 1
ATOM 599 O O . PRO A 1 87 ? 5.670 -2.871 16.122 1.00 97.00 87 PRO A O 1
ATOM 602 N N . ASN A 1 88 ? 4.940 -4.541 17.438 1.00 95.56 88 ASN A N 1
ATOM 603 C CA . ASN A 1 88 ? 6.252 -5.098 17.772 1.00 95.56 88 ASN A CA 1
ATOM 604 C C . ASN A 1 88 ? 6.618 -6.343 16.943 1.00 95.56 88 ASN A C 1
ATOM 606 O O . ASN A 1 88 ? 7.627 -6.984 17.230 1.00 95.56 88 ASN A O 1
ATOM 610 N N . ASP A 1 89 ? 5.801 -6.723 15.956 1.00 96.38 89 ASP A N 1
ATOM 611 C CA . ASP A 1 89 ? 6.060 -7.869 15.082 1.00 96.38 89 ASP A CA 1
ATOM 612 C C . ASP A 1 89 ? 5.970 -7.446 13.608 1.00 96.38 89 ASP A C 1
ATOM 614 O O . ASP A 1 89 ? 4.872 -7.405 13.048 1.00 96.38 89 ASP A O 1
ATOM 618 N N . PRO A 1 90 ? 7.110 -7.164 12.953 1.00 93.94 90 PRO A N 1
ATOM 619 C CA . PRO A 1 90 ? 7.135 -6.726 11.560 1.00 93.94 90 PRO A CA 1
ATOM 620 C C . PRO A 1 90 ? 6.441 -7.682 10.583 1.00 93.94 90 PRO A C 1
ATOM 622 O O . PRO A 1 90 ? 5.865 -7.224 9.604 1.00 93.94 90 PRO A O 1
ATOM 625 N N . ALA A 1 91 ? 6.438 -8.993 10.848 1.00 95.44 91 ALA A N 1
ATOM 626 C CA . ALA A 1 91 ? 5.794 -9.966 9.966 1.00 95.44 91 ALA A CA 1
ATOM 627 C C . ALA A 1 91 ? 4.262 -9.948 10.089 1.00 95.44 91 ALA A C 1
ATOM 629 O O . ALA A 1 91 ? 3.571 -10.497 9.237 1.00 95.44 91 ALA A O 1
ATOM 630 N N . ARG A 1 92 ? 3.711 -9.346 11.147 1.00 96.88 92 ARG A N 1
ATOM 631 C CA . ARG A 1 92 ? 2.262 -9.223 11.372 1.00 96.88 92 ARG A CA 1
ATOM 632 C C . ARG A 1 92 ? 1.786 -7.773 11.419 1.00 96.88 92 ARG A C 1
ATOM 634 O O . ARG A 1 92 ? 0.598 -7.550 11.645 1.00 96.88 92 ARG A O 1
ATOM 641 N N . ARG A 1 93 ? 2.675 -6.802 11.219 1.00 97.50 93 ARG A N 1
ATOM 642 C CA . ARG A 1 93 ? 2.357 -5.386 11.381 1.00 97.50 93 ARG A CA 1
ATOM 643 C C . ARG A 1 93 ? 1.434 -4.893 10.266 1.00 97.50 93 ARG A C 1
ATOM 645 O O . ARG A 1 93 ? 1.722 -5.101 9.093 1.00 97.50 93 ARG A O 1
ATOM 652 N N . VAL A 1 94 ? 0.353 -4.217 10.648 1.00 97.75 94 VAL A N 1
ATOM 653 C CA . VAL A 1 94 ? -0.587 -3.543 9.732 1.00 97.75 94 VAL A CA 1
ATOM 654 C C . VAL A 1 94 ? -0.825 -2.135 10.241 1.00 97.75 94 VAL A C 1
ATOM 656 O O . VAL A 1 94 ? -1.041 -1.944 11.437 1.00 97.75 94 VAL A O 1
ATOM 659 N N . GLU A 1 95 ? -0.825 -1.171 9.337 1.00 97.94 95 GLU A N 1
ATOM 660 C CA . GLU A 1 95 ? -1.178 0.221 9.594 1.00 97.94 95 GLU A CA 1
ATOM 661 C C . GLU A 1 95 ? -2.596 0.490 9.106 1.00 97.94 95 GLU A C 1
ATOM 663 O O . GLU A 1 95 ? -2.971 0.065 8.017 1.00 97.94 95 GLU A O 1
ATOM 668 N N . ILE A 1 96 ? -3.392 1.169 9.927 1.00 97.88 96 ILE A N 1
ATOM 669 C CA . ILE A 1 96 ? -4.784 1.501 9.635 1.00 97.88 96 ILE A CA 1
ATOM 670 C C . ILE A 1 96 ? -4.993 2.986 9.899 1.00 97.88 96 ILE A C 1
ATOM 672 O O . ILE A 1 96 ? -4.878 3.441 11.043 1.00 97.88 96 ILE A O 1
ATOM 676 N N . PHE A 1 97 ? -5.367 3.717 8.859 1.00 96.62 97 PHE A N 1
ATOM 677 C CA . PHE A 1 97 ? -5.868 5.079 8.972 1.00 96.62 97 PHE A CA 1
ATOM 678 C C . PHE A 1 97 ? -7.396 5.097 8.951 1.00 96.62 97 PHE A C 1
ATOM 680 O O . PHE A 1 97 ? -8.051 4.157 8.494 1.00 96.62 97 PHE A O 1
ATOM 687 N N . TRP A 1 98 ? -7.964 6.170 9.495 1.00 96.25 98 TRP A N 1
ATOM 688 C CA . TRP A 1 98 ? -9.400 6.323 9.698 1.00 96.25 98 TRP A CA 1
ATOM 689 C C . TRP A 1 98 ? -9.874 7.656 9.128 1.00 96.25 98 TRP A C 1
ATOM 691 O O . TRP A 1 98 ? -9.211 8.678 9.304 1.00 96.25 98 TRP A O 1
ATOM 701 N N . ASN A 1 99 ? -11.049 7.656 8.503 1.00 94.56 99 ASN A N 1
ATOM 702 C CA . ASN A 1 99 ? -11.728 8.868 8.041 1.00 94.56 99 ASN A CA 1
ATOM 703 C C . ASN A 1 99 ? -12.213 9.736 9.214 1.00 94.56 99 ASN A C 1
ATOM 705 O O . ASN A 1 99 ? -12.394 10.940 9.064 1.00 94.56 99 ASN A O 1
ATOM 709 N N . ASP A 1 100 ? -12.450 9.125 10.376 1.00 94.25 100 ASP A N 1
ATOM 710 C CA . ASP A 1 100 ? -13.087 9.743 11.537 1.00 94.25 100 ASP A CA 1
ATOM 711 C C . ASP A 1 100 ? -12.156 9.850 12.753 1.00 94.25 100 ASP A C 1
ATOM 713 O O . ASP A 1 100 ? -12.629 9.840 13.885 1.00 94.25 100 ASP A O 1
ATOM 717 N N . THR A 1 101 ? -10.836 9.925 12.554 1.00 91.25 101 THR A N 1
ATOM 718 C CA . THR A 1 101 ? -9.846 10.017 13.645 1.00 91.25 101 THR A CA 1
ATOM 719 C C . THR A 1 101 ? -10.216 11.115 14.664 1.00 91.25 101 THR A C 1
ATOM 721 O O . THR A 1 101 ? -10.448 12.255 14.263 1.00 91.25 101 THR A O 1
ATOM 724 N N . PRO A 1 102 ? -10.251 10.824 15.985 1.00 92.88 102 PRO A N 1
ATOM 725 C CA . PRO A 1 102 ? -9.814 9.589 16.654 1.00 92.88 102 PRO A CA 1
ATOM 726 C C . PRO A 1 102 ? -10.909 8.519 16.855 1.00 92.88 102 PRO A C 1
ATOM 728 O O . PRO A 1 102 ? -10.676 7.558 17.585 1.00 92.88 102 PRO A O 1
ATOM 731 N N . GLY A 1 103 ? -12.087 8.668 16.247 1.00 95.12 103 GLY A N 1
ATOM 732 C CA . GLY A 1 103 ? -13.268 7.815 16.426 1.00 95.12 103 GLY A CA 1
ATOM 733 C C . GLY A 1 103 ? -13.063 6.335 16.092 1.00 95.12 103 GLY A C 1
ATOM 734 O O . GLY A 1 103 ? -13.615 5.482 16.785 1.00 95.12 103 GLY A O 1
ATOM 735 N N . ARG A 1 104 ? -12.204 6.013 15.114 1.00 96.88 104 ARG A N 1
ATOM 736 C CA . ARG A 1 104 ? -11.863 4.633 14.716 1.00 96.88 104 ARG A CA 1
ATOM 737 C C . ARG A 1 104 ? -13.097 3.802 14.336 1.00 96.88 104 ARG A C 1
ATOM 739 O O . ARG A 1 104 ? -13.205 2.637 14.735 1.00 96.88 104 ARG A O 1
ATOM 746 N N . THR A 1 105 ? -14.037 4.393 13.599 1.00 96.81 105 THR A N 1
ATOM 747 C CA . THR A 1 105 ? -15.261 3.706 13.148 1.00 96.81 105 THR A CA 1
ATOM 748 C C . THR A 1 105 ? -15.391 3.594 11.634 1.00 96.81 105 THR A C 1
ATOM 750 O O . THR A 1 105 ? -16.183 2.782 11.163 1.00 96.81 105 THR A O 1
ATOM 753 N N . SER A 1 106 ? -14.597 4.351 10.874 1.00 95.38 106 SER A N 1
ATOM 754 C CA . SER A 1 106 ? -14.600 4.333 9.410 1.00 95.38 106 SER A CA 1
ATOM 755 C C . SER A 1 106 ? -13.167 4.248 8.873 1.00 95.38 106 SER A C 1
ATOM 757 O O . SER A 1 106 ? -12.481 5.272 8.812 1.00 95.38 106 SER A O 1
ATOM 759 N N . PRO A 1 107 ? -12.659 3.048 8.534 1.00 95.81 107 PRO A N 1
ATOM 760 C CA . PRO A 1 107 ? -11.312 2.889 7.988 1.00 95.81 107 PRO A CA 1
ATOM 761 C C . PRO A 1 107 ? -11.159 3.633 6.657 1.00 95.81 107 PRO A C 1
ATOM 763 O O . PRO A 1 107 ? -12.036 3.550 5.800 1.00 95.81 107 PRO A O 1
ATOM 766 N N . SER A 1 108 ? -10.041 4.333 6.470 1.00 95.38 108 SER A N 1
ATOM 767 C CA . SER A 1 108 ? -9.699 4.990 5.202 1.00 95.38 108 SER A CA 1
ATOM 768 C C . SER A 1 108 ? -8.714 4.154 4.391 1.00 95.38 108 SER A C 1
ATOM 770 O O . SER A 1 108 ? -8.953 3.887 3.216 1.00 95.38 108 SER A O 1
ATOM 772 N N . SER A 1 109 ? -7.641 3.675 5.016 1.00 95.75 109 SER A N 1
ATOM 773 C CA . SER A 1 109 ? -6.658 2.796 4.387 1.00 95.75 109 SER A CA 1
ATOM 774 C C . SER A 1 109 ? -6.089 1.792 5.378 1.00 95.75 109 SER A C 1
ATOM 776 O O . SER A 1 109 ? -5.964 2.066 6.572 1.00 95.75 109 SER A O 1
ATOM 778 N N . ILE A 1 110 ? -5.796 0.600 4.868 1.00 97.38 110 ILE A N 1
ATOM 779 C CA . ILE A 1 110 ? -5.185 -0.502 5.598 1.00 97.38 110 ILE A CA 1
ATOM 780 C C . ILE A 1 110 ? -4.009 -0.985 4.770 1.00 97.38 110 ILE A C 1
ATOM 782 O O . ILE A 1 110 ? -4.197 -1.415 3.632 1.00 97.38 110 ILE A O 1
ATOM 786 N N . THR A 1 111 ? -2.819 -0.948 5.355 1.00 96.88 111 THR A N 1
ATOM 787 C CA . THR A 1 111 ? -1.574 -1.135 4.618 1.00 96.88 111 THR A CA 1
ATOM 788 C C . THR A 1 111 ? -0.633 -2.065 5.369 1.00 96.88 111 THR A C 1
ATOM 790 O O . THR A 1 111 ? -0.482 -1.981 6.590 1.00 96.88 111 THR A O 1
ATOM 793 N N . ILE A 1 112 ? 0.028 -2.948 4.626 1.00 97.06 112 ILE A N 1
ATOM 794 C CA . ILE A 1 112 ? 1.253 -3.610 5.066 1.00 97.06 112 ILE A CA 1
ATOM 795 C C . ILE A 1 112 ? 2.419 -3.055 4.257 1.00 97.06 112 ILE A C 1
ATOM 797 O O . ILE A 1 112 ? 2.328 -2.912 3.036 1.00 97.06 112 ILE A O 1
ATOM 801 N N . SER A 1 113 ? 3.513 -2.776 4.954 1.00 95.31 113 SER A N 1
ATOM 802 C CA . SER A 1 113 ? 4.717 -2.182 4.380 1.00 95.31 113 SER A CA 1
ATOM 803 C C . SER A 1 113 ? 5.942 -2.957 4.848 1.00 95.31 113 SER A C 1
ATOM 805 O O . SER A 1 113 ? 5.975 -3.457 5.975 1.00 95.31 113 SER A O 1
ATOM 807 N N . GLY A 1 114 ? 6.962 -3.045 4.004 1.00 93.88 114 GLY A N 1
ATOM 808 C CA . GLY A 1 114 ? 8.236 -3.650 4.362 1.00 93.88 114 GLY A CA 1
ATOM 809 C C . GLY A 1 114 ? 9.346 -3.327 3.375 1.00 93.88 114 GLY A C 1
ATOM 810 O O . GLY A 1 114 ? 9.137 -2.732 2.322 1.00 93.88 114 GLY A O 1
ATOM 811 N N . THR A 1 115 ? 10.551 -3.724 3.749 1.00 93.56 115 THR A N 1
ATOM 812 C CA . THR A 1 115 ? 11.777 -3.556 2.977 1.00 93.56 115 THR A CA 1
ATOM 813 C C . THR A 1 115 ? 12.171 -4.858 2.286 1.00 93.56 115 THR A C 1
ATOM 815 O O . THR A 1 115 ? 11.574 -5.919 2.501 1.00 93.56 115 THR A O 1
ATOM 818 N N . GLN A 1 116 ? 13.190 -4.786 1.431 1.00 91.88 116 GLN A N 1
ATOM 819 C CA . GLN A 1 116 ? 13.670 -5.928 0.663 1.00 91.88 116 GLN A CA 1
ATOM 820 C C . GLN A 1 116 ? 13.956 -7.145 1.557 1.00 91.88 116 GLN A C 1
ATOM 822 O O . GLN A 1 116 ? 14.668 -7.066 2.557 1.00 91.88 116 GLN A O 1
ATOM 827 N N . GLY A 1 117 ? 13.399 -8.294 1.176 1.00 89.62 117 GLY A N 1
ATOM 828 C CA . GLY A 1 117 ? 13.561 -9.555 1.902 1.00 89.62 117 GLY A CA 1
ATOM 829 C C . GLY A 1 117 ? 12.633 -9.730 3.108 1.00 89.62 117 GLY A C 1
ATOM 830 O O . GLY A 1 117 ? 12.552 -10.843 3.632 1.00 89.62 117 GLY A O 1
ATOM 831 N N . GLN A 1 118 ? 11.892 -8.699 3.529 1.00 92.44 118 GLN A N 1
ATOM 832 C CA . GLN A 1 118 ? 10.835 -8.867 4.524 1.00 92.44 118 GLN A CA 1
ATOM 833 C C . GLN A 1 118 ? 9.626 -9.581 3.913 1.00 92.44 118 GLN A C 1
ATOM 835 O O . GLN A 1 118 ? 9.289 -9.408 2.743 1.00 92.44 118 GLN A O 1
ATOM 840 N N . ARG A 1 119 ? 8.964 -10.400 4.732 1.00 91.69 119 ARG A N 1
ATOM 841 C CA . ARG A 1 119 ? 7.732 -11.109 4.384 1.00 91.69 119 ARG A CA 1
ATOM 842 C C . ARG A 1 119 ? 6.667 -10.800 5.423 1.00 91.69 119 ARG A C 1
ATOM 844 O O . ARG A 1 119 ? 6.982 -10.647 6.603 1.00 91.69 119 ARG A O 1
ATOM 851 N N . SER A 1 120 ? 5.419 -10.745 4.976 1.00 95.50 120 SER A N 1
ATOM 852 C CA . SER A 1 120 ? 4.258 -10.608 5.848 1.00 95.50 120 SER A CA 1
ATOM 853 C C . SER A 1 120 ? 3.548 -11.951 5.991 1.00 95.50 120 SER A C 1
ATOM 855 O O . SER A 1 120 ? 3.528 -12.757 5.064 1.00 95.50 120 SER A O 1
ATOM 857 N N . GLN A 1 121 ? 2.949 -12.192 7.153 1.00 96.38 121 GLN A N 1
ATOM 858 C CA . GLN A 1 121 ? 1.963 -13.256 7.345 1.00 96.38 121 GLN A CA 1
ATOM 859 C C . GLN A 1 121 ? 0.612 -12.869 6.738 1.00 96.38 121 GLN A C 1
ATOM 861 O O . GLN A 1 121 ? -0.230 -13.738 6.518 1.00 96.38 121 GLN A O 1
ATOM 866 N N . TRP A 1 122 ? 0.407 -11.577 6.465 1.00 97.12 122 TRP A N 1
ATOM 867 C CA . TRP A 1 122 ? -0.782 -11.091 5.790 1.00 97.12 122 TRP A CA 1
ATOM 868 C C . TRP A 1 122 ? -0.729 -11.409 4.305 1.00 97.12 122 TRP A C 1
ATOM 870 O O . TRP A 1 122 ? 0.269 -11.163 3.622 1.00 97.12 122 TRP A O 1
ATOM 880 N N . THR A 1 123 ? -1.843 -11.938 3.821 1.00 95.06 123 THR A N 1
ATOM 881 C CA . THR A 1 123 ? -2.080 -12.185 2.404 1.00 95.06 123 THR A CA 1
ATOM 882 C C . THR A 1 123 ? -3.077 -11.154 1.900 1.00 95.06 123 THR A C 1
ATOM 884 O O . THR A 1 123 ? -4.177 -11.045 2.443 1.00 95.06 123 THR A O 1
ATOM 887 N N . GLY A 1 124 ? -2.666 -10.368 0.911 1.00 93.38 124 GLY A N 1
ATOM 888 C CA . GLY A 1 124 ? -3.483 -9.349 0.269 1.00 93.38 124 GLY A CA 1
ATOM 889 C C . GLY A 1 124 ? -4.385 -9.898 -0.838 1.00 93.38 124 GLY A C 1
ATOM 890 O O . GLY A 1 124 ? -4.440 -11.113 -1.073 1.00 93.38 124 GLY A O 1
ATOM 891 N N . PRO A 1 125 ? -5.085 -8.999 -1.552 1.00 90.38 125 PRO A N 1
ATOM 892 C CA . PRO A 1 125 ? -5.916 -9.363 -2.692 1.00 90.38 125 PRO A CA 1
ATOM 893 C C . PRO A 1 125 ? -5.131 -10.183 -3.724 1.00 90.38 125 PRO A C 1
ATOM 895 O O . PRO A 1 125 ? -3.944 -9.952 -3.948 1.00 90.38 125 PRO A O 1
ATOM 898 N N . HIS A 1 126 ? -5.793 -11.167 -4.339 1.00 90.31 126 HIS A N 1
ATOM 899 C CA . HIS A 1 126 ? -5.187 -12.080 -5.321 1.00 90.31 126 HIS A CA 1
ATOM 900 C C . HIS A 1 126 ? -3.955 -12.856 -4.812 1.00 90.31 126 HIS A C 1
ATOM 902 O O . HIS A 1 126 ? -3.130 -13.302 -5.603 1.00 90.31 126 HIS A O 1
ATOM 908 N N . ASN A 1 127 ? -3.862 -13.076 -3.497 1.00 91.38 127 ASN A N 1
ATOM 909 C CA . ASN A 1 127 ? -2.743 -13.745 -2.825 1.00 91.38 127 ASN A CA 1
ATOM 910 C C . ASN A 1 127 ? -1.402 -13.000 -2.902 1.00 91.38 127 ASN A C 1
ATOM 912 O O . ASN A 1 127 ? -0.354 -13.599 -2.665 1.00 91.38 127 ASN A O 1
ATOM 916 N N . LEU A 1 128 ? -1.423 -11.701 -3.205 1.00 94.19 128 LEU A N 1
ATOM 917 C CA . LEU A 1 128 ? -0.217 -10.883 -3.199 1.00 94.19 128 LEU A CA 1
ATOM 918 C C . LEU A 1 128 ? 0.284 -10.651 -1.768 1.00 94.19 128 LEU A C 1
ATOM 920 O O . LEU A 1 128 ? -0.494 -10.521 -0.821 1.00 94.19 128 LEU A O 1
ATOM 924 N N . THR A 1 129 ? 1.600 -10.568 -1.606 1.00 94.44 129 THR A N 1
ATOM 925 C CA . THR A 1 129 ? 2.250 -10.234 -0.333 1.00 94.44 129 THR A CA 1
ATOM 926 C C . THR A 1 129 ? 3.497 -9.378 -0.580 1.00 94.44 129 THR A C 1
ATOM 928 O O . THR A 1 129 ? 3.775 -8.965 -1.706 1.00 94.44 129 THR A O 1
ATOM 931 N N . LEU A 1 130 ? 4.241 -9.063 0.478 1.00 97.44 130 LEU A N 1
ATOM 932 C CA . LEU A 1 130 ? 5.495 -8.325 0.371 1.00 97.44 130 LEU A CA 1
ATOM 933 C C . LEU A 1 130 ? 6.579 -9.158 -0.325 1.00 97.44 130 LEU A C 1
ATOM 935 O O . LEU A 1 130 ? 6.713 -10.368 -0.105 1.00 97.44 130 LEU A O 1
ATOM 939 N N . GLY A 1 131 ? 7.387 -8.473 -1.130 1.00 96.75 131 GLY A N 1
ATOM 940 C CA . GLY A 1 131 ? 8.518 -9.046 -1.851 1.00 96.75 131 GLY A CA 1
ATOM 941 C C . GLY A 1 131 ? 8.169 -9.722 -3.178 1.00 96.75 131 GLY A C 1
ATOM 942 O O . GLY A 1 131 ? 9.083 -10.217 -3.834 1.00 96.75 131 GLY A O 1
ATOM 943 N N . GLU A 1 132 ? 6.895 -9.747 -3.579 1.00 97.19 132 GLU A N 1
ATOM 944 C CA . GLU A 1 132 ? 6.494 -10.235 -4.904 1.00 97.19 132 GLU A CA 1
ATOM 945 C C . GLU A 1 132 ? 7.136 -9.398 -6.013 1.00 97.19 132 GLU A C 1
ATOM 947 O O . GLU A 1 132 ? 7.384 -8.196 -5.846 1.00 97.19 132 GLU A O 1
ATOM 952 N N . SER A 1 133 ? 7.426 -10.030 -7.150 1.00 97.06 133 SER A N 1
ATOM 953 C CA . SER A 1 133 ? 7.989 -9.317 -8.289 1.00 97.06 133 SER A CA 1
ATOM 954 C C . SER A 1 133 ? 6.906 -8.538 -9.029 1.00 97.06 133 SER A C 1
ATOM 956 O O . SER A 1 133 ? 5.715 -8.844 -8.972 1.00 97.06 133 SER A O 1
ATOM 958 N N . MET A 1 134 ? 7.324 -7.550 -9.816 1.00 97.88 134 MET A N 1
ATOM 959 C CA . MET A 1 134 ? 6.409 -6.845 -10.715 1.00 97.88 134 MET A CA 1
ATOM 960 C C . MET A 1 134 ? 5.698 -7.784 -11.701 1.00 97.88 134 MET A C 1
ATOM 962 O O . MET A 1 134 ? 4.538 -7.554 -12.020 1.00 97.88 134 MET A O 1
ATOM 966 N N . ALA A 1 135 ? 6.356 -8.864 -12.139 1.00 98.06 135 ALA A N 1
ATOM 967 C CA . ALA A 1 135 ? 5.743 -9.863 -13.016 1.00 98.06 135 ALA A CA 1
ATOM 968 C C . ALA A 1 135 ? 4.642 -10.674 -12.315 1.00 98.06 135 ALA A C 1
ATOM 970 O O . ALA A 1 135 ? 3.629 -10.992 -12.937 1.00 98.06 135 ALA A O 1
ATOM 971 N N . ASP A 1 136 ? 4.802 -10.962 -11.022 1.00 97.62 136 ASP A N 1
ATOM 972 C CA . ASP A 1 136 ? 3.776 -11.655 -10.236 1.00 97.62 136 ASP A CA 1
ATOM 973 C C . ASP A 1 136 ? 2.526 -10.777 -10.085 1.00 97.62 136 ASP A C 1
ATOM 975 O O . ASP A 1 136 ? 1.400 -11.251 -10.242 1.00 97.62 136 ASP A O 1
ATOM 979 N N . VAL A 1 137 ? 2.713 -9.467 -9.882 1.00 98.12 137 VAL A N 1
ATOM 980 C CA . VAL A 1 137 ? 1.602 -8.504 -9.829 1.00 98.12 137 VAL A CA 1
ATOM 981 C C . VAL A 1 137 ? 0.924 -8.350 -11.191 1.00 98.12 137 VAL A C 1
ATOM 983 O O . VAL A 1 137 ? -0.300 -8.302 -11.255 1.00 98.12 137 VAL A O 1
ATOM 986 N N . GLU A 1 138 ? 1.673 -8.331 -12.296 1.00 98.31 138 GLU A N 1
ATOM 987 C CA . GLU A 1 138 ? 1.089 -8.337 -13.646 1.00 98.31 138 GLU A CA 1
ATOM 988 C C . GLU A 1 138 ? 0.264 -9.599 -13.903 1.00 98.31 138 GLU A C 1
ATOM 990 O O . GLU A 1 138 ? -0.817 -9.520 -14.487 1.00 98.31 138 GLU A O 1
ATOM 995 N N . HIS A 1 139 ? 0.747 -10.759 -13.450 1.00 98.00 139 HIS A N 1
ATOM 996 C CA . HIS A 1 139 ? 0.009 -12.013 -13.549 1.00 98.00 139 HIS A CA 1
ATOM 997 C C . HIS A 1 139 ? -1.292 -11.960 -12.741 1.00 98.00 139 HIS A C 1
ATOM 999 O O . HIS A 1 139 ? -2.350 -12.292 -13.275 1.00 98.00 139 HIS A O 1
ATOM 1005 N N . ALA A 1 140 ? -1.232 -11.483 -11.494 1.00 97.25 140 ALA A N 1
ATOM 1006 C CA . ALA A 1 140 ? -2.404 -11.302 -10.641 1.00 97.25 140 ALA A CA 1
ATOM 1007 C C . ALA A 1 140 ? -3.411 -10.299 -11.231 1.00 97.25 140 ALA A C 1
ATOM 1009 O O . ALA A 1 140 ? -4.617 -10.536 -11.180 1.00 97.25 140 ALA A O 1
ATOM 1010 N N . ASN A 1 141 ? -2.918 -9.213 -11.835 1.00 97.69 141 ASN A N 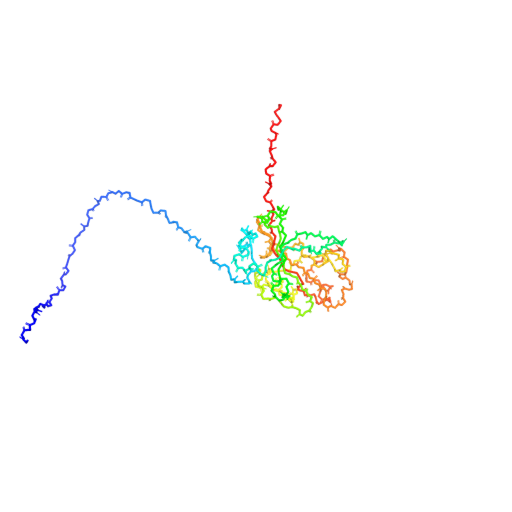1
ATOM 1011 C CA . ASN A 1 141 ? -3.728 -8.202 -12.512 1.00 97.69 141 ASN A CA 1
ATOM 1012 C C . ASN A 1 141 ? -4.287 -8.684 -13.866 1.00 97.69 141 ASN A C 1
ATOM 1014 O O . ASN A 1 141 ? -5.249 -8.119 -14.377 1.00 97.69 141 ASN A O 1
ATOM 1018 N N . GLY A 1 142 ? -3.691 -9.708 -14.478 1.00 97.81 142 GLY A N 1
ATOM 1019 C CA . GLY A 1 142 ? -4.027 -10.155 -15.831 1.00 97.81 142 GLY A CA 1
ATOM 1020 C C . GLY A 1 142 ? -3.437 -9.286 -16.949 1.00 97.81 142 GLY A C 1
ATOM 1021 O O . GLY A 1 142 ? -3.868 -9.389 -18.098 1.00 97.81 142 GLY A O 1
ATOM 1022 N N . GLY A 1 143 ? -2.454 -8.436 -16.644 1.00 98.00 143 GLY A N 1
ATOM 1023 C CA . GLY A 1 143 ? -1.802 -7.558 -17.613 1.00 98.00 143 GLY A CA 1
ATOM 1024 C C . GLY A 1 143 ? -0.928 -6.475 -16.980 1.00 98.00 143 GLY A C 1
ATOM 1025 O O . GLY A 1 143 ? -0.927 -6.275 -15.763 1.00 98.00 143 GLY A O 1
ATOM 1026 N N . ALA A 1 144 ? -0.195 -5.761 -17.838 1.00 98.44 144 ALA A N 1
ATOM 1027 C CA . ALA A 1 144 ? 0.622 -4.618 -17.441 1.00 98.44 144 ALA A CA 1
ATOM 1028 C C . ALA A 1 144 ? -0.230 -3.489 -16.842 1.00 98.44 144 ALA A C 1
ATOM 1030 O O . ALA A 1 144 ? -1.361 -3.258 -17.274 1.00 98.44 144 ALA A O 1
ATOM 1031 N N . PHE A 1 145 ? 0.354 -2.753 -15.904 1.00 98.69 145 PHE A N 1
ATOM 1032 C CA . PHE A 1 145 ? -0.238 -1.593 -15.236 1.00 98.69 145 PHE A CA 1
ATOM 1033 C C . PHE A 1 145 ? 0.689 -0.373 -15.350 1.00 98.69 145 PHE A C 1
ATOM 1035 O O . PHE A 1 145 ? 1.806 -0.468 -15.866 1.00 98.69 145 PHE A O 1
ATOM 1042 N N . THR A 1 146 ? 0.210 0.786 -14.908 1.00 98.62 146 THR A N 1
ATOM 1043 C CA . THR A 1 146 ? 0.972 2.038 -14.854 1.00 98.62 146 THR A CA 1
ATOM 1044 C C . THR A 1 146 ? 1.351 2.349 -13.411 1.00 98.62 146 THR A C 1
ATOM 1046 O O . THR A 1 146 ? 0.529 2.185 -12.510 1.00 98.62 146 THR A O 1
ATOM 1049 N N . LEU A 1 147 ? 2.576 2.818 -13.192 1.00 98.69 147 LEU A N 1
ATOM 1050 C CA . LEU A 1 147 ? 3.070 3.270 -11.893 1.00 98.69 147 LEU A CA 1
ATOM 1051 C C . LEU A 1 147 ? 3.983 4.488 -12.040 1.00 98.69 147 LEU A C 1
ATOM 1053 O O . LEU A 1 147 ? 4.518 4.736 -13.124 1.00 98.69 147 LEU A O 1
ATOM 1057 N N . TYR A 1 148 ? 4.171 5.236 -10.958 1.00 98.50 148 TYR A N 1
ATOM 1058 C CA . TYR A 1 148 ? 5.191 6.284 -10.906 1.00 98.50 148 TYR A CA 1
ATOM 1059 C C . TYR A 1 148 ? 6.610 5.701 -10.853 1.00 98.50 148 TYR A C 1
ATOM 1061 O O . TYR A 1 148 ? 6.816 4.586 -10.370 1.00 98.50 148 TYR A O 1
ATOM 1069 N N . GLY A 1 149 ? 7.592 6.474 -11.322 1.00 98.31 149 GLY A N 1
ATOM 1070 C CA . GLY A 1 149 ? 9.015 6.187 -11.132 1.00 98.31 149 GLY A CA 1
ATOM 1071 C C . GLY A 1 149 ? 9.440 6.198 -9.658 1.00 98.31 149 GLY A C 1
ATOM 1072 O O . GLY A 1 149 ? 8.638 6.498 -8.781 1.00 98.31 149 GLY A O 1
ATOM 1073 N N . PHE A 1 150 ? 10.686 5.826 -9.369 1.00 98.00 150 PHE A N 1
ATOM 1074 C CA . PHE A 1 150 ? 11.233 5.649 -8.014 1.00 98.00 150 PHE A CA 1
ATOM 1075 C C . PHE A 1 150 ? 11.968 6.896 -7.482 1.00 98.00 150 PHE A C 1
ATOM 1077 O O . PHE A 1 150 ? 12.077 7.902 -8.178 1.00 98.00 150 PHE A O 1
ATOM 1084 N N . GLU A 1 151 ? 12.524 6.805 -6.267 1.00 94.38 151 GLU A N 1
ATOM 1085 C CA . GLU A 1 151 ? 13.387 7.827 -5.630 1.00 94.38 151 GLU A CA 1
ATOM 1086 C C . GLU A 1 151 ? 12.685 9.142 -5.234 1.00 94.38 151 GLU A C 1
ATOM 1088 O O . GLU A 1 151 ? 13.299 10.209 -5.217 1.00 94.38 151 GLU A O 1
ATOM 1093 N N . TRP A 1 152 ? 11.394 9.074 -4.906 1.00 93.75 152 TRP A N 1
ATOM 1094 C CA . TRP A 1 152 ? 10.617 10.177 -4.328 1.00 93.75 152 TRP A CA 1
ATOM 1095 C C . TRP A 1 152 ? 9.450 9.626 -3.497 1.00 93.75 152 TRP A C 1
ATOM 1097 O O . TRP A 1 152 ? 9.177 8.426 -3.535 1.00 93.75 152 TRP A O 1
ATOM 1107 N N . ASP A 1 153 ? 8.757 10.491 -2.758 1.00 89.19 153 ASP A N 1
ATOM 1108 C CA . ASP A 1 153 ? 7.813 10.088 -1.703 1.00 89.19 153 ASP A CA 1
ATOM 1109 C C . ASP A 1 153 ? 6.610 9.266 -2.191 1.00 89.19 153 ASP A C 1
ATOM 1111 O O . ASP A 1 153 ? 6.093 8.429 -1.454 1.00 89.19 153 ASP A O 1
ATOM 1115 N N . TYR A 1 154 ? 6.191 9.450 -3.446 1.00 91.81 154 TYR A N 1
ATOM 1116 C CA . TYR A 1 154 ? 5.122 8.660 -4.074 1.00 91.81 154 TYR A CA 1
ATOM 1117 C C . TYR A 1 154 ? 5.656 7.590 -5.031 1.00 91.81 154 TYR A C 1
ATOM 1119 O O . TYR A 1 154 ? 4.892 6.963 -5.777 1.00 91.81 154 TYR A O 1
ATOM 1127 N N . GLY A 1 155 ? 6.971 7.386 -5.038 1.00 96.44 155 GLY A N 1
ATOM 1128 C CA . GLY A 1 155 ? 7.633 6.574 -6.034 1.00 96.44 155 GLY A CA 1
ATOM 1129 C C . GLY A 1 155 ? 7.221 5.107 -6.006 1.00 96.44 155 GLY A C 1
ATOM 1130 O O . GLY A 1 155 ? 6.966 4.528 -4.952 1.00 96.44 155 GLY A O 1
ATOM 1131 N N . GLY A 1 156 ? 7.120 4.508 -7.192 1.00 97.75 156 GLY A N 1
ATOM 1132 C CA . GLY A 1 156 ? 6.715 3.113 -7.363 1.00 97.75 156 GLY A CA 1
ATOM 1133 C C . GLY A 1 156 ? 5.241 2.816 -7.060 1.00 97.75 156 GLY A C 1
ATOM 1134 O O . GLY A 1 156 ? 4.846 1.650 -7.099 1.00 97.75 156 GLY A O 1
ATOM 1135 N N . THR A 1 157 ? 4.417 3.826 -6.773 1.00 97.56 157 THR A N 1
ATOM 1136 C CA . THR A 1 157 ? 2.971 3.656 -6.555 1.00 97.56 157 THR A CA 1
ATOM 1137 C C . THR A 1 157 ? 2.266 3.317 -7.864 1.00 97.56 157 THR A C 1
ATOM 1139 O O . THR A 1 157 ? 2.429 4.031 -8.856 1.00 97.56 157 THR A O 1
ATOM 1142 N N . VAL A 1 158 ? 1.456 2.254 -7.871 1.00 98.19 158 VAL A N 1
ATOM 1143 C CA . VAL A 1 158 ? 0.576 1.927 -9.003 1.00 98.19 158 VAL A CA 1
ATOM 1144 C C . VAL A 1 158 ? -0.532 2.971 -9.120 1.00 98.19 158 VAL A C 1
ATOM 1146 O O . VAL A 1 158 ? -1.235 3.251 -8.155 1.00 98.19 158 VAL A O 1
ATOM 1149 N N . THR A 1 159 ? -0.698 3.534 -10.314 1.00 96.81 159 THR A N 1
ATOM 1150 C CA . THR A 1 159 ? -1.642 4.628 -10.590 1.00 96.81 159 THR A CA 1
ATOM 1151 C C . THR A 1 159 ? -2.796 4.220 -11.493 1.00 96.81 159 THR A C 1
ATOM 1153 O O . THR A 1 159 ? -3.855 4.841 -11.449 1.00 96.81 159 THR A O 1
ATOM 1156 N N . ASP A 1 160 ? -2.617 3.183 -12.311 1.00 96.94 160 ASP A N 1
ATOM 1157 C CA . ASP A 1 160 ? -3.654 2.689 -13.214 1.00 96.94 160 ASP A CA 1
ATOM 1158 C C . ASP A 1 160 ? -3.453 1.197 -13.492 1.00 96.94 160 ASP A C 1
ATOM 1160 O O . ASP A 1 160 ? -2.462 0.790 -14.099 1.00 96.94 160 ASP A O 1
ATOM 1164 N N . TRP A 1 161 ? -4.423 0.377 -13.091 1.00 97.50 161 TRP A N 1
ATOM 1165 C CA . TRP A 1 161 ? -4.440 -1.070 -13.328 1.00 97.50 161 TRP A CA 1
ATOM 1166 C C . TRP A 1 161 ? -4.778 -1.459 -14.772 1.00 97.50 161 TRP A C 1
ATOM 1168 O O . TRP A 1 161 ? -4.748 -2.642 -15.117 1.00 97.50 161 TRP A O 1
ATOM 1178 N N . ARG A 1 162 ? -5.097 -0.475 -15.623 1.00 96.31 162 ARG A N 1
ATOM 1179 C CA . ARG A 1 162 ? -5.364 -0.609 -17.061 1.00 96.31 162 ARG A CA 1
ATOM 1180 C C . ARG A 1 162 ? -6.510 -1.571 -17.382 1.00 96.31 162 ARG A C 1
ATOM 1182 O O . ARG A 1 162 ? -6.470 -2.281 -18.385 1.00 96.31 162 ARG A O 1
ATOM 1189 N N . GLY A 1 163 ? -7.534 -1.582 -16.525 1.00 94.56 163 GLY A N 1
ATOM 1190 C CA . GLY A 1 163 ? -8.698 -2.467 -16.639 1.00 94.56 163 GLY A CA 1
ATOM 1191 C C . GLY A 1 163 ? -8.431 -3.923 -16.243 1.00 94.56 163 GLY A C 1
ATOM 1192 O O . GLY A 1 163 ? -9.218 -4.795 -16.603 1.00 94.56 163 GLY A O 1
ATOM 1193 N N . GLY A 1 164 ? -7.318 -4.194 -15.553 1.00 95.62 164 GLY A N 1
ATOM 1194 C CA . GLY A 1 164 ? -7.005 -5.513 -15.011 1.00 95.62 164 GLY A CA 1
ATOM 1195 C C . GLY A 1 164 ? -7.809 -5.871 -13.758 1.00 95.62 164 GLY A C 1
ATOM 1196 O O . GLY A 1 164 ? -8.614 -5.089 -13.256 1.00 95.62 164 GLY A O 1
ATOM 1197 N N . ALA A 1 165 ? -7.581 -7.078 -13.249 1.00 94.62 165 ALA A N 1
ATOM 1198 C CA . ALA A 1 165 ? -8.326 -7.668 -12.140 1.00 94.62 165 ALA A CA 1
ATOM 1199 C C . ALA A 1 165 ? -8.144 -6.941 -10.796 1.00 94.62 165 ALA A C 1
ATOM 1201 O O . ALA A 1 165 ? -8.970 -7.118 -9.909 1.00 94.62 165 ALA A O 1
ATOM 1202 N N . LEU A 1 166 ? -7.086 -6.135 -10.644 1.00 94.38 166 LEU A N 1
ATOM 1203 C CA . LEU A 1 166 ? -6.840 -5.327 -9.444 1.00 94.38 166 LEU A CA 1
ATOM 1204 C C . LEU A 1 166 ? -7.423 -3.909 -9.546 1.00 94.38 166 LEU A C 1
ATOM 1206 O O . LEU A 1 166 ? -7.218 -3.097 -8.643 1.00 94.38 166 LEU A O 1
ATOM 1210 N N . ALA A 1 167 ? -8.130 -3.596 -10.638 1.00 91.38 167 ALA A N 1
ATOM 1211 C CA . ALA A 1 167 ? -8.768 -2.302 -10.811 1.00 91.38 167 ALA A CA 1
ATOM 1212 C C . ALA A 1 167 ? -9.764 -1.994 -9.668 1.00 91.38 167 ALA A C 1
ATOM 1214 O O . ALA A 1 167 ? -10.381 -2.908 -9.126 1.00 91.38 167 ALA A O 1
ATOM 1215 N N . PRO A 1 168 ? -9.924 -0.707 -9.309 1.00 79.81 168 PRO A N 1
ATOM 1216 C CA . PRO A 1 168 ? -10.900 -0.222 -8.343 1.00 79.81 168 PRO A CA 1
ATOM 1217 C C . PRO A 1 168 ? -12.297 -0.833 -8.478 1.00 79.81 168 PRO A C 1
ATOM 1219 O O . PRO A 1 168 ? -12.896 -0.753 -9.548 1.00 79.81 168 PRO A O 1
ATOM 1222 N N . ASP A 1 169 ? -12.847 -1.311 -7.361 1.00 78.88 169 ASP A N 1
ATOM 1223 C CA . ASP A 1 169 ? -14.293 -1.456 -7.183 1.00 78.88 169 ASP A CA 1
ATOM 1224 C C . ASP A 1 169 ? -14.873 -0.159 -6.587 1.00 78.88 169 ASP A C 1
ATOM 1226 O O . ASP A 1 169 ? -14.150 0.616 -5.954 1.00 78.88 169 ASP A O 1
ATOM 1230 N N . ASP A 1 170 ? -16.186 0.069 -6.731 1.00 77.06 170 ASP A N 1
ATOM 1231 C CA . ASP A 1 170 ? -16.851 1.347 -6.396 1.00 77.06 170 ASP A CA 1
ATOM 1232 C C . ASP A 1 170 ? -16.583 1.867 -4.971 1.00 77.06 170 ASP A C 1
ATOM 1234 O O . ASP A 1 170 ? -16.604 3.073 -4.744 1.00 77.06 170 ASP A O 1
ATOM 1238 N N . ASN A 1 171 ? -16.327 0.978 -4.007 1.00 85.00 171 ASN A N 1
ATOM 1239 C CA . ASN A 1 171 ? -16.165 1.348 -2.596 1.00 85.00 171 ASN A CA 1
ATOM 1240 C C . ASN A 1 171 ? -14.841 0.896 -1.976 1.00 85.00 171 ASN A C 1
ATOM 1242 O O . ASN A 1 171 ? -14.592 1.193 -0.809 1.00 85.00 171 ASN A O 1
ATOM 1246 N N . CYS A 1 172 ? -14.008 0.157 -2.711 1.00 90.50 172 CYS A N 1
ATOM 1247 C CA . CYS A 1 172 ? -12.738 -0.333 -2.199 1.00 90.50 172 CYS A CA 1
ATOM 1248 C C . CYS A 1 172 ? -11.697 -0.439 -3.310 1.00 90.50 172 CYS A C 1
ATOM 1250 O O . CYS A 1 172 ? -11.972 -0.937 -4.401 1.00 90.50 172 CYS A O 1
ATOM 1252 N N . HIS A 1 173 ? -10.485 0.017 -3.025 1.00 92.75 173 HIS A N 1
ATOM 1253 C CA . HIS A 1 173 ? -9.397 0.057 -3.992 1.00 92.75 173 HIS A CA 1
ATOM 1254 C C . HIS A 1 173 ? -8.200 -0.713 -3.464 1.00 92.75 173 HIS A C 1
ATOM 1256 O O . HIS A 1 173 ? -7.835 -0.560 -2.298 1.00 92.75 173 HIS A O 1
ATOM 1262 N N . VAL A 1 174 ? -7.582 -1.517 -4.327 1.00 93.88 174 VAL A N 1
ATOM 1263 C CA . VAL A 1 174 ? -6.308 -2.173 -4.032 1.00 93.88 174 VAL A CA 1
ATOM 1264 C C . VAL A 1 174 ? -5.170 -1.224 -4.384 1.00 93.88 174 VAL A C 1
ATOM 1266 O O . VAL A 1 174 ? -5.126 -0.675 -5.486 1.00 93.88 174 VAL A O 1
ATOM 1269 N N . HIS A 1 175 ? -4.230 -1.076 -3.455 1.00 92.62 175 HIS A N 1
ATOM 1270 C CA . HIS A 1 175 ? -3.009 -0.299 -3.636 1.00 92.62 175 HIS A CA 1
ATOM 1271 C C . HIS A 1 175 ? -1.808 -1.222 -3.591 1.00 92.62 175 HIS A C 1
ATOM 1273 O O . HIS A 1 175 ? -1.701 -2.066 -2.700 1.00 92.62 175 HIS A O 1
ATOM 1279 N N . VAL A 1 176 ? -0.889 -1.035 -4.531 1.00 97.50 176 VAL A N 1
ATOM 1280 C CA . VAL A 1 176 ? 0.413 -1.699 -4.539 1.00 97.50 176 VAL A CA 1
ATOM 1281 C C . VAL A 1 176 ? 1.479 -0.637 -4.775 1.00 97.50 176 VAL A C 1
ATOM 1283 O O . VAL A 1 176 ? 1.338 0.212 -5.655 1.00 97.50 176 VAL A O 1
ATOM 1286 N N . GLY A 1 177 ? 2.535 -0.686 -3.971 1.00 97.62 177 GLY A N 1
ATOM 1287 C CA . GLY A 1 177 ? 3.704 0.174 -4.087 1.00 97.62 177 GLY A CA 1
ATOM 1288 C C . GLY A 1 177 ? 4.970 -0.660 -4.214 1.00 97.62 177 GLY A C 1
ATOM 1289 O O . GLY A 1 177 ? 5.168 -1.642 -3.489 1.00 97.62 177 GLY A O 1
ATOM 1290 N N . PHE A 1 178 ? 5.828 -0.260 -5.142 1.00 98.50 178 PHE A N 1
ATOM 1291 C CA . PHE A 1 178 ? 7.099 -0.910 -5.418 1.00 98.50 178 PHE A CA 1
ATOM 1292 C C . PHE A 1 178 ? 8.270 -0.096 -4.884 1.00 98.50 178 PHE A C 1
ATOM 1294 O O . PHE A 1 178 ? 8.261 1.129 -4.917 1.00 98.50 178 PHE A O 1
ATOM 1301 N N . GLN A 1 179 ? 9.316 -0.797 -4.464 1.00 98.06 179 GLN A N 1
ATOM 1302 C CA . GLN A 1 179 ? 10.638 -0.212 -4.254 1.00 98.06 179 GLN A CA 1
ATOM 1303 C C . GLN A 1 179 ? 11.630 -0.861 -5.226 1.00 98.06 179 GLN A C 1
ATOM 1305 O O . GLN A 1 179 ? 11.462 -2.041 -5.566 1.00 98.06 179 GLN A O 1
ATOM 1310 N N . PRO A 1 180 ? 12.652 -0.126 -5.696 1.00 97.62 180 PRO A N 1
ATOM 1311 C CA . PRO A 1 180 ? 13.675 -0.705 -6.549 1.00 97.62 180 PRO A CA 1
ATOM 1312 C C . PRO A 1 180 ? 14.525 -1.692 -5.738 1.00 97.62 180 PRO A C 1
ATOM 1314 O O . PRO A 1 180 ? 14.907 -1.435 -4.595 1.00 97.62 180 PRO A O 1
ATOM 1317 N N . GLY A 1 181 ? 14.799 -2.860 -6.319 1.00 96.00 181 GLY A N 1
ATOM 1318 C CA . GLY A 1 181 ? 15.685 -3.865 -5.729 1.00 96.00 181 GLY A CA 1
ATOM 1319 C C . GLY A 1 181 ? 17.160 -3.669 -6.092 1.00 96.00 181 GLY A C 1
ATOM 1320 O O . GLY A 1 181 ? 18.019 -4.325 -5.501 1.00 96.00 181 GLY A O 1
ATOM 1321 N N . GLY A 1 182 ? 17.437 -2.790 -7.057 1.00 94.12 182 GLY A N 1
ATOM 1322 C CA . GLY A 1 182 ? 18.761 -2.374 -7.514 1.00 94.12 182 GLY A CA 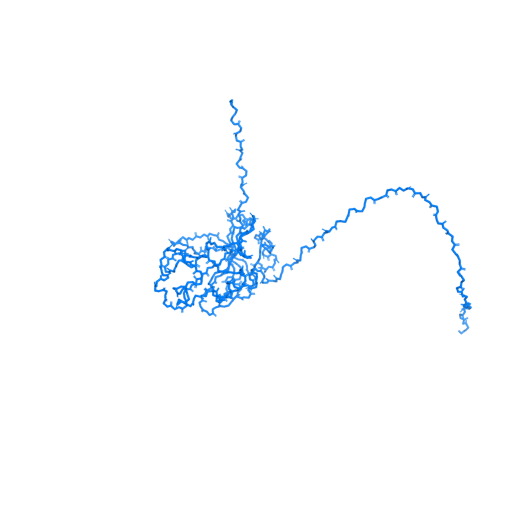1
ATOM 1323 C C . GLY A 1 182 ? 18.766 -0.899 -7.925 1.00 94.12 182 GLY A C 1
ATOM 1324 O O . GLY A 1 182 ? 17.981 -0.111 -7.412 1.00 94.12 182 GLY A O 1
ATOM 1325 N N . ASP A 1 183 ? 19.645 -0.522 -8.855 1.00 94.88 183 ASP A N 1
ATOM 1326 C CA . ASP A 1 183 ? 19.687 0.843 -9.395 1.00 94.88 183 ASP A CA 1
ATOM 1327 C C . ASP A 1 183 ? 18.423 1.141 -10.219 1.00 94.88 183 ASP A C 1
ATOM 1329 O O . ASP A 1 183 ? 18.137 0.464 -11.211 1.00 94.88 183 ASP A O 1
ATOM 1333 N N . SER A 1 184 ? 17.662 2.153 -9.801 1.00 94.38 184 SER A N 1
ATOM 1334 C CA . SER A 1 184 ? 16.452 2.604 -10.485 1.00 94.38 184 SER A CA 1
ATOM 1335 C C . SER A 1 184 ? 16.761 3.393 -11.761 1.00 94.38 184 SER A C 1
ATOM 1337 O O . SER A 1 184 ? 15.944 3.389 -12.682 1.00 94.38 184 SER A O 1
ATOM 1339 N N . GLY A 1 185 ? 17.944 4.007 -11.879 1.00 95.00 185 GLY A N 1
ATOM 1340 C CA . GLY A 1 185 ? 18.445 4.666 -13.085 1.00 95.00 185 GLY A CA 1
ATOM 1341 C C . GLY A 1 185 ? 17.396 5.501 -13.830 1.00 95.00 185 GLY A C 1
ATOM 1342 O O . GLY A 1 185 ? 16.941 6.542 -13.367 1.00 95.00 185 GLY A O 1
ATOM 1343 N N . ARG A 1 186 ? 17.001 5.038 -15.024 1.00 96.50 186 ARG A N 1
ATOM 1344 C CA . ARG A 1 186 ? 16.029 5.735 -15.893 1.00 96.50 186 ARG A CA 1
ATOM 1345 C C . ARG A 1 186 ? 14.569 5.610 -15.445 1.00 96.50 186 ARG A C 1
ATOM 1347 O O . ARG A 1 186 ? 13.715 6.252 -16.043 1.00 96.50 186 ARG A O 1
ATOM 1354 N N . ALA A 1 187 ? 14.288 4.779 -14.448 1.00 97.19 187 ALA A N 1
ATOM 1355 C CA . ALA A 1 187 ? 12.980 4.650 -13.821 1.00 97.19 187 ALA A CA 1
ATOM 1356 C C . ALA A 1 187 ? 12.823 5.560 -12.588 1.00 97.19 187 ALA A C 1
ATOM 1358 O O . ALA A 1 187 ? 11.805 5.465 -11.914 1.00 97.19 187 ALA A O 1
ATOM 1359 N N . ALA A 1 188 ? 13.800 6.414 -12.263 1.00 97.38 188 ALA A N 1
ATOM 1360 C CA . ALA A 1 188 ? 13.685 7.397 -11.185 1.00 97.38 188 ALA A CA 1
ATOM 1361 C C . ALA A 1 188 ? 12.866 8.637 -11.603 1.00 97.38 188 ALA A C 1
ATOM 1363 O O . ALA A 1 188 ? 12.809 8.993 -12.784 1.00 97.38 188 ALA A O 1
ATOM 1364 N N . GLY A 1 189 ? 12.279 9.320 -10.619 1.00 96.50 189 GLY A N 1
ATOM 1365 C CA . GLY A 1 189 ? 11.483 10.536 -10.787 1.00 96.50 189 GLY A CA 1
ATOM 1366 C C . GLY A 1 189 ? 9.971 10.298 -10.830 1.00 96.50 189 GLY A C 1
ATOM 1367 O O . GLY A 1 189 ? 9.479 9.185 -10.671 1.00 96.50 189 GLY A O 1
ATOM 1368 N N . ASP A 1 190 ? 9.221 11.369 -11.071 1.00 95.25 190 ASP A N 1
ATOM 1369 C CA . ASP A 1 190 ? 7.754 11.433 -10.978 1.00 95.25 190 ASP A CA 1
ATOM 1370 C C . ASP A 1 190 ? 7.011 11.032 -12.265 1.00 95.25 190 ASP A C 1
ATOM 1372 O O . ASP A 1 190 ? 5.782 11.074 -12.341 1.00 95.25 190 ASP A O 1
ATOM 1376 N N . SER A 1 191 ? 7.745 10.602 -13.292 1.00 97.62 191 SER A N 1
ATOM 1377 C CA . SER A 1 191 ? 7.155 10.148 -14.551 1.00 97.62 191 SER A CA 1
ATOM 1378 C C . SER A 1 191 ? 6.348 8.860 -14.376 1.00 97.62 191 SER A C 1
ATOM 1380 O O . SER A 1 191 ? 6.649 8.019 -13.531 1.00 97.62 191 SER A O 1
ATOM 1382 N N . ALA A 1 192 ? 5.331 8.682 -15.219 1.00 98.12 192 ALA A N 1
ATOM 1383 C CA . ALA A 1 192 ? 4.569 7.442 -15.295 1.00 98.12 192 ALA A CA 1
ATOM 1384 C C . ALA A 1 192 ? 5.255 6.437 -16.232 1.00 98.12 192 ALA A C 1
ATOM 1386 O O . ALA A 1 192 ? 5.644 6.773 -17.353 1.00 98.12 192 ALA A O 1
ATOM 1387 N N . PHE A 1 193 ? 5.338 5.183 -15.802 1.00 98.62 193 PHE A N 1
ATOM 1388 C CA . PHE A 1 193 ? 5.911 4.079 -16.563 1.00 98.62 193 PHE A CA 1
ATOM 1389 C C . PHE A 1 193 ? 4.914 2.931 -16.664 1.00 98.62 193 PHE A C 1
ATOM 1391 O O . PHE A 1 193 ? 4.047 2.760 -15.809 1.00 98.62 193 PHE A O 1
ATOM 1398 N N . ARG A 1 194 ? 5.060 2.107 -17.703 1.00 98.50 194 ARG A N 1
ATOM 1399 C CA . ARG A 1 194 ? 4.421 0.789 -17.733 1.00 98.50 194 ARG A CA 1
ATOM 1400 C C . ARG A 1 194 ? 5.255 -0.196 -16.921 1.00 98.50 194 ARG A C 1
ATOM 1402 O O . ARG A 1 194 ? 6.478 -0.183 -17.033 1.00 98.50 194 ARG A O 1
ATOM 1409 N N . SER A 1 195 ? 4.597 -1.086 -16.190 1.00 98.56 195 SER A N 1
ATOM 1410 C CA . SER A 1 195 ? 5.241 -2.151 -15.409 1.00 98.56 195 SER A CA 1
ATOM 1411 C C . SER A 1 195 ? 6.145 -3.064 -16.256 1.00 98.56 195 SER A C 1
ATOM 1413 O O . SER A 1 195 ? 7.160 -3.577 -15.795 1.00 98.56 195 SER A O 1
ATOM 1415 N N . ASP A 1 196 ? 5.835 -3.221 -17.542 1.00 98.25 196 ASP A N 1
ATOM 1416 C CA . ASP A 1 196 ? 6.603 -4.056 -18.460 1.00 98.25 196 ASP A CA 1
ATOM 1417 C C . ASP A 1 196 ? 7.734 -3.320 -19.197 1.00 98.25 196 ASP A C 1
ATOM 1419 O O . ASP A 1 196 ? 8.388 -3.925 -20.052 1.00 98.25 196 ASP A O 1
ATOM 1423 N N . SER A 1 197 ? 8.007 -2.048 -18.875 1.00 98.38 197 SER A N 1
ATOM 1424 C CA .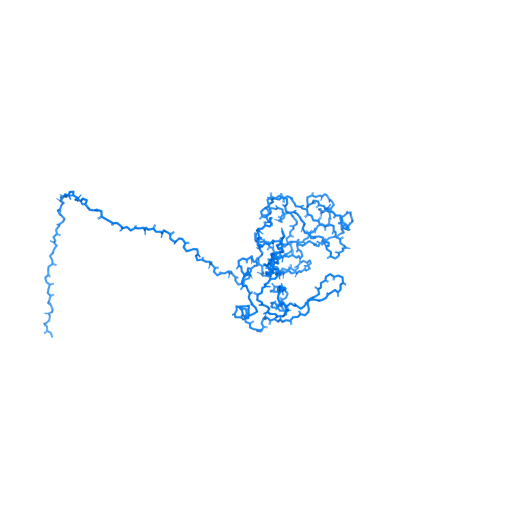 SER A 1 197 ? 9.058 -1.280 -19.550 1.00 98.38 197 SER A CA 1
ATOM 1425 C C . SER A 1 197 ? 10.466 -1.800 -19.219 1.00 98.38 197 SER A C 1
ATOM 1427 O O . SER A 1 197 ? 10.722 -2.226 -18.088 1.00 98.38 197 SER A O 1
ATOM 1429 N N . PRO A 1 198 ? 11.427 -1.742 -20.163 1.00 98.00 198 PRO A N 1
ATOM 1430 C CA . PRO A 1 198 ? 12.814 -2.123 -19.892 1.00 98.00 198 PRO A CA 1
ATOM 1431 C C . PRO A 1 198 ? 13.426 -1.376 -18.700 1.00 98.00 198 PRO A C 1
ATOM 1433 O O . PRO A 1 198 ? 14.209 -1.955 -17.952 1.00 98.00 198 PRO A O 1
ATOM 1436 N N . GLU A 1 199 ? 13.059 -0.107 -18.514 1.00 97.25 199 GLU A N 1
ATOM 1437 C CA . GLU A 1 199 ? 13.489 0.728 -17.393 1.00 97.25 199 GLU A CA 1
ATOM 1438 C C . GLU A 1 199 ? 12.997 0.163 -16.056 1.00 97.25 199 GLU A C 1
ATOM 1440 O O . GLU A 1 199 ? 13.798 -0.003 -15.140 1.00 97.25 199 GLU A O 1
ATOM 1445 N N . MET A 1 200 ? 11.714 -0.206 -15.963 1.00 97.94 200 MET A N 1
ATOM 1446 C CA . MET A 1 200 ? 11.146 -0.798 -14.751 1.00 97.94 200 MET A CA 1
ATOM 1447 C C . MET A 1 200 ? 11.738 -2.176 -14.459 1.00 97.94 200 MET A C 1
ATOM 1449 O O . MET A 1 200 ? 12.065 -2.481 -13.315 1.00 97.94 200 MET A O 1
ATOM 1453 N N . ARG A 1 201 ? 11.960 -3.005 -15.487 1.00 96.44 201 ARG A N 1
ATOM 1454 C CA . ARG A 1 201 ? 12.581 -4.328 -15.304 1.00 96.44 201 ARG A CA 1
ATOM 1455 C C . ARG A 1 201 ? 14.019 -4.242 -14.798 1.00 96.44 201 ARG A C 1
ATOM 1457 O O . ARG A 1 201 ? 14.407 -5.067 -13.973 1.00 96.44 201 ARG A O 1
ATOM 1464 N N . ALA A 1 202 ? 14.793 -3.266 -15.275 1.00 97.44 202 ALA A N 1
ATOM 1465 C CA . ALA A 1 202 ? 16.192 -3.090 -14.888 1.00 97.44 202 ALA A CA 1
ATOM 1466 C C . ALA A 1 202 ? 16.365 -2.770 -13.392 1.00 97.44 202 ALA A C 1
ATOM 1468 O O . ALA A 1 202 ? 17.369 -3.162 -12.803 1.00 97.44 202 ALA A O 1
ATOM 1469 N N . ALA A 1 203 ? 15.371 -2.129 -12.770 1.00 97.56 203 ALA A N 1
ATOM 1470 C CA . ALA A 1 203 ? 15.386 -1.793 -11.347 1.00 97.56 203 ALA A CA 1
ATOM 1471 C C . ALA A 1 203 ? 15.113 -2.995 -10.418 1.00 97.56 203 ALA A C 1
ATOM 1473 O O . ALA A 1 203 ? 15.193 -2.856 -9.196 1.00 97.56 203 ALA A O 1
ATOM 1474 N N . HIS A 1 204 ? 14.759 -4.165 -10.972 1.00 97.06 204 HIS A N 1
ATOM 1475 C CA . HIS A 1 204 ? 14.351 -5.364 -10.226 1.00 97.06 204 HIS A CA 1
ATOM 1476 C C . HIS A 1 204 ? 13.376 -5.072 -9.064 1.00 97.06 204 HIS A C 1
ATOM 1478 O O . HIS A 1 204 ? 13.654 -5.435 -7.918 1.00 97.06 204 HIS A O 1
ATOM 1484 N N . PRO A 1 205 ? 12.257 -4.376 -9.330 1.00 97.81 205 PRO A N 1
ATOM 1485 C CA . PRO A 1 205 ? 11.374 -3.894 -8.284 1.00 97.81 205 PRO A CA 1
ATOM 1486 C C . PRO A 1 205 ? 10.647 -5.033 -7.576 1.00 97.81 205 PRO A C 1
ATOM 1488 O O . PRO A 1 205 ? 10.291 -6.050 -8.183 1.00 97.81 205 PRO A O 1
ATOM 1491 N N . TYR A 1 206 ? 10.384 -4.812 -6.294 1.00 98.12 206 TYR A N 1
ATOM 1492 C CA . TYR A 1 206 ? 9.629 -5.713 -5.434 1.00 98.12 206 TYR A CA 1
ATOM 1493 C C . TYR A 1 206 ? 8.487 -4.959 -4.754 1.00 98.12 206 TYR A C 1
ATOM 1495 O O . TYR A 1 206 ? 8.579 -3.751 -4.521 1.00 98.12 206 TYR A O 1
ATOM 1503 N N . VAL A 1 207 ? 7.409 -5.671 -4.428 1.00 98.19 207 VAL A N 1
ATOM 1504 C CA . VAL A 1 207 ? 6.290 -5.113 -3.663 1.00 98.19 207 VAL A CA 1
ATOM 1505 C C . VAL A 1 207 ? 6.768 -4.766 -2.255 1.00 98.19 207 VAL A C 1
ATOM 1507 O O . VAL A 1 207 ? 7.100 -5.652 -1.464 1.00 98.19 207 VAL A O 1
ATOM 1510 N N . ALA A 1 208 ? 6.795 -3.475 -1.947 1.00 97.56 208 ALA A N 1
ATOM 1511 C CA . ALA A 1 208 ? 7.147 -2.942 -0.633 1.00 97.56 208 ALA A CA 1
ATOM 1512 C C . ALA A 1 208 ? 5.912 -2.514 0.160 1.00 97.56 208 ALA A C 1
ATOM 1514 O O . ALA A 1 208 ? 5.964 -2.443 1.385 1.00 97.56 208 ALA A O 1
ATOM 1515 N N . VAL A 1 209 ? 4.807 -2.246 -0.535 1.00 96.81 209 VAL A N 1
ATOM 1516 C CA . VAL A 1 209 ? 3.540 -1.818 0.048 1.00 96.81 209 VAL A CA 1
ATOM 1517 C C . VAL A 1 209 ? 2.405 -2.567 -0.633 1.00 96.81 209 VAL A C 1
ATOM 1519 O O . VAL A 1 209 ? 2.349 -2.633 -1.861 1.00 96.81 209 VAL A O 1
ATOM 1522 N N . ILE A 1 210 ? 1.475 -3.098 0.153 1.00 96.81 210 ILE A N 1
ATOM 1523 C CA . ILE A 1 210 ? 0.175 -3.553 -0.343 1.00 96.81 210 ILE A CA 1
ATOM 1524 C C . ILE A 1 210 ? -0.912 -3.134 0.636 1.00 96.81 210 ILE A C 1
ATOM 1526 O O . ILE A 1 210 ? -0.731 -3.182 1.854 1.00 96.81 210 ILE A O 1
ATOM 1530 N N . GLY A 1 211 ? -2.041 -2.691 0.102 1.00 96.06 211 GLY A N 1
ATOM 1531 C CA . GLY A 1 211 ? -3.111 -2.139 0.909 1.00 96.06 211 GLY A CA 1
ATOM 1532 C C . GLY A 1 211 ? -4.469 -2.205 0.243 1.00 96.06 211 GLY A C 1
ATOM 1533 O O . GLY A 1 211 ? -4.598 -2.473 -0.952 1.00 96.06 211 GLY A O 1
ATOM 1534 N N . VAL A 1 212 ? -5.485 -1.919 1.046 1.00 95.81 212 VAL A N 1
ATOM 1535 C CA . VAL A 1 212 ? -6.828 -1.590 0.576 1.00 95.81 212 VAL A CA 1
ATOM 1536 C C . VAL A 1 212 ? -7.229 -0.231 1.133 1.00 95.81 212 VAL A C 1
ATOM 1538 O O . VAL A 1 212 ? -6.893 0.097 2.271 1.00 95.81 212 VAL A O 1
ATOM 1541 N N . SER A 1 213 ? -7.946 0.567 0.351 1.00 94.62 213 SER A N 1
ATOM 1542 C CA . SER A 1 213 ? -8.546 1.813 0.828 1.00 94.62 213 SER A CA 1
ATOM 1543 C C . SER A 1 213 ? -10.034 1.842 0.553 1.00 94.62 213 SER A C 1
ATOM 1545 O O . SER A 1 213 ? -10.492 1.289 -0.444 1.00 94.62 213 SER A O 1
ATOM 1547 N N . PHE A 1 214 ? -10.761 2.582 1.375 1.00 93.12 214 PHE A N 1
ATOM 1548 C CA . PHE A 1 214 ? -12.173 2.861 1.180 1.00 93.12 214 PHE A CA 1
ATOM 1549 C C . PHE A 1 214 ? -12.338 4.341 0.858 1.00 93.12 214 PHE A C 1
ATOM 1551 O O . PHE A 1 214 ? -11.784 5.202 1.545 1.00 93.12 214 PHE A O 1
ATOM 1558 N N . VAL A 1 215 ? -13.105 4.647 -0.185 1.00 79.31 215 VAL A N 1
ATOM 1559 C CA . VAL A 1 215 ? -13.592 6.012 -0.395 1.00 79.31 215 VAL A CA 1
ATOM 1560 C C . VAL A 1 215 ? -14.535 6.339 0.757 1.00 79.31 215 VAL A C 1
ATOM 1562 O O . VAL A 1 215 ? -15.509 5.626 0.992 1.00 79.31 215 VAL A O 1
ATOM 1565 N N . GLY A 1 216 ? -14.223 7.389 1.518 1.00 64.94 216 GLY A N 1
ATOM 1566 C CA . GLY A 1 216 ? -15.105 7.840 2.587 1.00 64.94 216 GLY A CA 1
ATOM 1567 C C . GLY A 1 216 ? -16.487 8.143 2.015 1.00 64.94 216 GLY A C 1
ATOM 1568 O O . GLY A 1 216 ? -16.603 8.850 1.013 1.00 64.94 216 GLY A O 1
ATOM 1569 N N . THR A 1 217 ? -17.544 7.619 2.637 1.00 52.88 217 THR A N 1
ATOM 1570 C CA . THR A 1 217 ? -18.904 8.058 2.318 1.00 52.88 217 THR A CA 1
ATOM 1571 C C . THR A 1 217 ? -18.935 9.573 2.501 1.00 52.88 217 THR A C 1
ATOM 1573 O O . THR A 1 217 ? -18.553 10.025 3.586 1.00 52.88 217 THR A O 1
ATOM 1576 N N . PRO A 1 218 ? -19.361 10.372 1.504 1.00 41.62 218 PRO A N 1
ATOM 1577 C CA . PRO A 1 218 ? -19.521 11.803 1.698 1.00 41.62 218 PRO A CA 1
ATOM 1578 C C . PRO A 1 218 ? -20.406 12.003 2.927 1.00 41.62 218 PRO A C 1
ATOM 1580 O O . PRO A 1 218 ? -21.575 11.610 2.926 1.00 41.62 218 PRO A O 1
ATOM 1583 N N . SER A 1 219 ? -19.842 12.545 4.006 1.00 41.97 219 SER A N 1
ATOM 1584 C CA . SER A 1 219 ? -20.642 12.991 5.138 1.00 41.97 219 SER A CA 1
ATOM 1585 C C . SER A 1 219 ? -21.603 14.023 4.568 1.00 41.97 219 SER A C 1
ATOM 1587 O O . SER A 1 219 ? -21.167 14.963 3.908 1.00 41.97 219 SER A O 1
ATOM 1589 N N . GLY A 1 220 ? -22.907 13.760 4.691 1.00 41.44 220 GLY A N 1
ATOM 1590 C CA . GLY A 1 220 ? -23.949 14.479 3.966 1.00 41.44 220 GLY A CA 1
ATOM 1591 C C . GLY A 1 220 ? -23.721 15.987 3.970 1.00 41.44 220 GLY A C 1
ATOM 1592 O O . GLY A 1 220 ? -24.018 16.660 4.953 1.00 41.44 220 GLY A O 1
ATOM 1593 N N . GLN A 1 221 ? -23.214 16.510 2.854 1.00 34.53 221 GLN A N 1
ATOM 1594 C CA . GLN A 1 221 ? -23.359 17.912 2.513 1.00 34.53 221 GLN A CA 1
ATOM 1595 C C . GLN A 1 221 ? -24.858 18.075 2.303 1.00 34.53 221 GLN A C 1
ATOM 1597 O O . GLN A 1 221 ? -25.417 17.598 1.313 1.00 34.53 221 GLN A O 1
ATOM 1602 N N . SER A 1 222 ? -25.522 18.642 3.307 1.00 40.78 222 SER A N 1
ATOM 1603 C CA . SER A 1 222 ? -26.861 19.187 3.181 1.00 40.78 222 SER A CA 1
ATOM 1604 C C . SER A 1 222 ? -26.890 20.002 1.897 1.00 40.78 222 SER A C 1
ATOM 1606 O O . SER A 1 222 ? -26.264 21.058 1.826 1.00 40.78 222 SER A O 1
ATOM 1608 N N . GLN A 1 223 ? -27.563 19.479 0.871 1.00 37.25 223 GLN A N 1
ATOM 1609 C CA . GLN A 1 223 ? -27.936 20.291 -0.269 1.00 37.25 223 GLN A CA 1
ATOM 1610 C C . GLN A 1 223 ? -28.858 21.371 0.278 1.00 37.25 223 GLN A C 1
ATOM 1612 O O . GLN A 1 223 ? -30.032 21.130 0.558 1.00 37.25 223 GLN A O 1
ATOM 1617 N N . GLU A 1 224 ? -28.283 22.546 0.493 1.00 41.53 224 GLU A N 1
ATOM 1618 C CA . GLU A 1 224 ? -29.026 23.783 0.568 1.00 41.53 224 GLU A CA 1
ATOM 1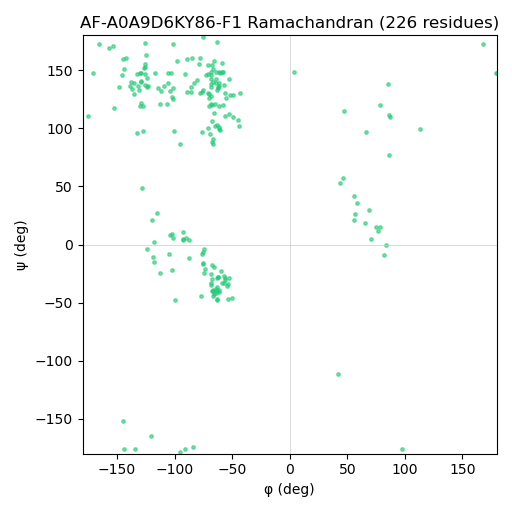619 C C . GLU A 1 224 ? -29.711 23.922 -0.792 1.00 41.53 224 GLU A C 1
ATOM 1621 O O . GLU A 1 224 ? -29.089 24.225 -1.810 1.00 41.53 224 GLU A O 1
ATOM 1626 N N . THR A 1 225 ? -30.987 23.544 -0.837 1.00 42.84 225 THR A N 1
ATOM 1627 C CA . THR A 1 225 ? -31.852 23.817 -1.976 1.00 42.84 225 THR A CA 1
ATOM 1628 C C . THR A 1 225 ? -32.055 25.320 -2.011 1.00 42.84 225 THR A C 1
ATOM 1630 O O . THR A 1 225 ? -32.986 25.839 -1.394 1.00 42.84 225 THR A O 1
ATOM 1633 N N . ASP A 1 226 ? -31.155 26.017 -2.692 1.00 44.72 226 ASP A N 1
ATOM 1634 C CA . ASP A 1 226 ? -31.314 27.435 -2.949 1.00 44.72 226 ASP A CA 1
ATOM 1635 C C . ASP A 1 226 ? -32.348 27.575 -4.069 1.00 44.72 226 ASP A C 1
ATOM 1637 O O . ASP A 1 226 ? -32.096 27.342 -5.254 1.00 44.72 226 ASP A O 1
ATOM 1641 N N . GLY A 1 227 ? -33.584 27.823 -3.646 1.00 50.84 227 GLY A N 1
ATOM 1642 C CA . GLY A 1 227 ? -34.693 28.096 -4.536 1.00 50.84 227 GLY A CA 1
ATOM 1643 C C . GLY A 1 227 ? -34.521 29.463 -5.184 1.00 50.84 227 GLY A C 1
ATOM 1644 O O . GLY A 1 227 ? -34.426 30.477 -4.491 1.00 50.84 227 GLY A O 1
ATOM 1645 N N . LYS A 1 228 ? -34.581 29.497 -6.514 1.00 37.16 228 LYS A N 1
ATOM 1646 C CA . LYS A 1 228 ? -35.044 30.670 -7.250 1.00 37.16 228 LYS A CA 1
ATOM 1647 C C . LYS A 1 228 ? -35.707 30.285 -8.563 1.00 37.16 228 LYS A C 1
ATOM 1649 O O . LYS A 1 228 ? -35.152 29.416 -9.268 1.00 37.16 228 LYS A O 1
#